Protein AF-A0A2S9XSP3-F1 (afdb_monomer_lite)

Secondary structure (DSSP, 8-state):
-----GGGS-HHHHHHHHHHH-TTGGGS--B-SEEESSSEEE-HHHHHHHHHT-EEEEEEE--GGGTT--GGG-S-EEEEEEEEEEGGGGTTTBSS-SSHHHHHHHHHHHTT-HHHHHHHHHHHHHHHHHHTTS-TTTEEEEE--EEEEETTEEEEEEEEEEEE-HHHHHHHHHHHHHHHHHHHTT--

Structure (mmCIF, N/CA/C/O backbone):
data_AF-A0A2S9XSP3-F1
#
_entry.id   AF-A0A2S9XSP3-F1
#
loop_
_atom_site.group_PDB
_atom_site.id
_atom_site.type_symbol
_atom_site.label_atom_id
_atom_site.label_alt_id
_atom_site.label_comp_id
_atom_site.label_asym_id
_atom_site.label_entity_id
_atom_site.label_seq_id
_atom_site.pdbx_PDB_ins_code
_atom_site.Cartn_x
_atom_site.Cartn_y
_atom_site.Cartn_z
_atom_site.occupancy
_atom_site.B_iso_or_equiv
_atom_site.auth_seq_id
_atom_site.auth_comp_id
_atom_site.auth_asym_id
_atom_site.auth_atom_id
_atom_site.pdbx_PDB_model_num
ATOM 1 N N . MET A 1 1 ? -26.038 -1.238 15.964 1.00 36.12 1 MET A N 1
ATOM 2 C CA . MET A 1 1 ? -24.986 -2.254 15.747 1.00 36.12 1 MET A CA 1
ATOM 3 C C . MET A 1 1 ? -25.298 -2.941 14.433 1.00 36.12 1 MET A C 1
ATOM 5 O O . MET A 1 1 ? -26.100 -3.861 14.410 1.00 36.12 1 MET A O 1
ATOM 9 N N . THR A 1 2 ? -24.776 -2.415 13.331 1.00 35.75 2 THR A N 1
ATOM 10 C CA . THR A 1 2 ? -24.916 -3.017 12.004 1.00 35.75 2 THR A CA 1
ATOM 11 C C . THR A 1 2 ? -23.887 -4.134 11.901 1.00 35.75 2 THR A C 1
ATOM 13 O O . THR A 1 2 ? -22.685 -3.885 11.872 1.00 35.75 2 THR A O 1
ATOM 16 N N . THR A 1 3 ? -24.351 -5.376 11.958 1.00 40.41 3 THR A N 1
ATOM 17 C CA . THR A 1 3 ? -23.549 -6.537 11.583 1.00 40.41 3 THR A CA 1
ATOM 18 C C . THR A 1 3 ? -23.333 -6.447 10.081 1.00 40.41 3 THR A C 1
ATOM 20 O O . THR A 1 3 ? -24.287 -6.628 9.330 1.00 40.41 3 THR A O 1
ATOM 23 N N . SER A 1 4 ? -22.124 -6.084 9.658 1.00 42.16 4 SER A N 1
ATOM 24 C CA . SER A 1 4 ? -21.725 -6.123 8.252 1.00 42.16 4 SER A CA 1
ATOM 25 C C . SER A 1 4 ? -22.038 -7.508 7.689 1.00 42.16 4 SER A C 1
ATOM 27 O O . SER A 1 4 ? -21.687 -8.518 8.311 1.00 42.16 4 SER A O 1
ATOM 29 N N . ASP A 1 5 ? -22.744 -7.540 6.563 1.00 43.16 5 ASP A N 1
ATOM 30 C CA . ASP A 1 5 ? -23.123 -8.768 5.878 1.00 43.16 5 ASP A CA 1
ATOM 31 C C . ASP A 1 5 ? -21.839 -9.519 5.465 1.00 43.16 5 ASP A C 1
ATOM 33 O O . ASP A 1 5 ? -20.886 -8.902 4.979 1.00 43.16 5 ASP A O 1
ATOM 37 N N . PRO A 1 6 ? -21.750 -10.849 5.641 1.00 49.16 6 PRO A N 1
ATOM 38 C CA . PRO A 1 6 ? -20.562 -11.624 5.272 1.00 49.16 6 PRO A CA 1
ATOM 39 C C . PRO A 1 6 ? -20.264 -11.627 3.759 1.00 49.16 6 PRO A C 1
ATOM 41 O O . PRO A 1 6 ? -19.258 -12.206 3.348 1.00 49.16 6 PRO A O 1
ATOM 44 N N . SER A 1 7 ? -21.104 -10.992 2.933 1.00 48.84 7 SER A N 1
ATOM 45 C CA . SER A 1 7 ? -20.899 -10.792 1.494 1.00 48.84 7 SER A CA 1
ATOM 46 C C . SER A 1 7 ? -19.974 -9.624 1.136 1.00 48.84 7 SER A C 1
ATOM 48 O O . SER A 1 7 ? -19.505 -9.584 0.004 1.00 48.84 7 SER A O 1
ATOM 50 N N . ASP A 1 8 ? -19.659 -8.723 2.073 1.00 54.69 8 ASP A N 1
ATOM 51 C CA . ASP A 1 8 ? -18.788 -7.556 1.816 1.00 54.69 8 ASP A CA 1
ATOM 52 C C . ASP A 1 8 ? -17.288 -7.872 1.971 1.00 54.69 8 ASP A C 1
ATOM 54 O O . ASP A 1 8 ? -16.429 -6.989 1.968 1.00 54.69 8 ASP A O 1
ATOM 58 N N . ILE A 1 9 ? -16.949 -9.152 2.138 1.00 62.69 9 ILE A N 1
ATOM 59 C CA . ILE A 1 9 ? -15.577 -9.584 2.383 1.00 62.69 9 ILE A CA 1
ATOM 60 C C . ILE A 1 9 ? -14.844 -9.717 1.051 1.00 62.69 9 ILE A C 1
ATOM 62 O O . ILE A 1 9 ? -15.210 -10.526 0.195 1.00 62.69 9 ILE A O 1
ATOM 66 N N . ASN A 1 10 ? -13.745 -8.978 0.907 1.00 75.12 10 ASN A N 1
ATOM 67 C CA . ASN A 1 10 ? -12.894 -9.084 -0.269 1.00 75.12 10 ASN A CA 1
ATOM 68 C C . ASN A 1 10 ? -12.314 -10.522 -0.375 1.00 75.12 10 ASN A C 1
ATOM 70 O O . ASN A 1 10 ? -11.654 -11.002 0.563 1.00 75.12 10 ASN A O 1
ATOM 74 N N . PRO A 1 11 ? -12.529 -11.241 -1.497 1.00 78.00 11 PRO A N 1
ATOM 75 C CA . PRO A 1 11 ? -12.050 -12.614 -1.660 1.00 78.00 11 PRO A CA 1
ATOM 76 C C . PRO A 1 11 ? -10.517 -12.709 -1.608 1.00 78.00 11 PRO A C 1
ATOM 78 O O . PRO A 1 11 ? -9.988 -13.730 -1.161 1.00 78.00 11 PRO A O 1
ATOM 81 N N . GLY A 1 12 ? -9.806 -11.641 -1.989 1.00 80.44 12 GLY A N 1
ATOM 82 C CA . GLY A 1 12 ? -8.350 -11.542 -1.896 1.00 80.44 12 GLY A CA 1
ATOM 83 C C . GLY A 1 12 ? -7.855 -11.575 -0.450 1.00 80.44 12 GLY A C 1
ATOM 84 O O . GLY A 1 12 ? -7.004 -12.398 -0.112 1.00 80.44 12 GLY A O 1
ATOM 85 N N . ALA A 1 13 ? -8.449 -10.767 0.434 1.00 80.31 13 ALA A N 1
ATOM 86 C CA . ALA A 1 13 ? -8.132 -10.777 1.865 1.00 80.31 13 ALA A CA 1
ATOM 87 C C . ALA A 1 13 ? -8.406 -12.144 2.509 1.00 80.31 13 ALA A C 1
ATOM 89 O O . ALA A 1 13 ? -7.591 -12.643 3.285 1.00 80.31 13 ALA A O 1
ATOM 90 N N . THR A 1 14 ? -9.513 -12.795 2.142 1.00 80.75 14 THR A N 1
ATOM 91 C CA . THR A 1 14 ? -9.851 -14.130 2.662 1.00 80.75 14 THR A CA 1
ATOM 92 C C . THR A 1 14 ? -8.865 -15.204 2.199 1.00 80.75 14 THR A C 1
ATOM 94 O O . THR A 1 14 ? -8.422 -16.026 3.004 1.00 80.75 14 THR A O 1
ATOM 97 N N . ALA A 1 15 ? -8.497 -15.209 0.914 1.00 83.19 15 ALA A N 1
ATOM 98 C CA . ALA A 1 15 ? -7.520 -16.152 0.377 1.00 83.19 15 ALA A CA 1
ATOM 99 C C . ALA A 1 15 ? -6.146 -15.973 1.041 1.00 83.19 15 ALA A C 1
ATOM 101 O O . ALA A 1 15 ? -5.554 -16.954 1.494 1.00 83.19 15 ALA A O 1
ATOM 102 N N . CYS A 1 16 ? -5.712 -14.720 1.175 1.00 82.38 16 CYS A N 1
ATOM 103 C CA . CYS A 1 16 ? -4.469 -14.314 1.822 1.00 82.38 16 CYS A CA 1
ATOM 104 C C . CYS A 1 16 ? -4.443 -14.730 3.305 1.00 82.38 16 CYS A C 1
ATOM 106 O O . CYS A 1 16 ? -3.496 -15.370 3.758 1.00 82.38 16 CYS A O 1
ATOM 108 N N . ALA A 1 17 ? -5.527 -14.499 4.055 1.00 80.50 17 ALA A N 1
ATOM 109 C CA . ALA A 1 17 ? -5.647 -14.960 5.439 1.00 80.50 17 ALA A CA 1
ATOM 110 C C . ALA A 1 17 ? -5.558 -16.493 5.560 1.00 80.50 17 ALA A C 1
ATOM 112 O O . ALA A 1 17 ? -4.878 -17.004 6.449 1.00 80.50 17 ALA A O 1
ATOM 113 N N . ARG A 1 18 ? -6.206 -17.242 4.656 1.00 81.94 18 ARG A N 1
ATOM 114 C CA . ARG A 1 18 ? -6.159 -18.714 4.649 1.00 81.94 18 ARG A CA 1
ATOM 115 C C . ARG A 1 18 ? -4.753 -19.246 4.370 1.00 81.94 18 ARG A C 1
ATOM 117 O O . ARG A 1 18 ? -4.354 -20.233 4.983 1.00 81.94 18 ARG A O 1
ATOM 124 N N . GLU A 1 19 ? -4.023 -18.612 3.459 1.00 85.12 19 GLU A N 1
ATOM 125 C CA . GLU A 1 19 ? -2.634 -18.962 3.155 1.00 85.12 19 GLU A CA 1
ATOM 126 C C . GLU A 1 19 ? -1.710 -18.676 4.345 1.00 85.12 19 GLU A C 1
ATOM 128 O O . GLU A 1 19 ? -0.943 -19.545 4.753 1.00 85.12 19 GLU A O 1
ATOM 133 N N . LEU A 1 20 ? -1.841 -17.495 4.956 1.00 80.38 20 LEU A N 1
ATOM 134 C CA . LEU A 1 20 ? -0.996 -17.061 6.071 1.00 80.38 20 LEU A CA 1
ATOM 135 C C . LEU A 1 20 ? -1.232 -17.854 7.364 1.00 80.38 20 LEU A C 1
ATOM 137 O O . LEU A 1 20 ? -0.305 -18.043 8.150 1.00 80.38 20 LEU A O 1
ATOM 141 N N . LEU A 1 21 ? -2.474 -18.268 7.624 1.00 77.88 21 LEU A N 1
ATOM 142 C CA . LEU A 1 21 ? -2.907 -18.761 8.941 1.00 77.88 21 LEU A CA 1
ATOM 143 C C . LEU A 1 21 ? -3.263 -20.253 8.928 1.00 77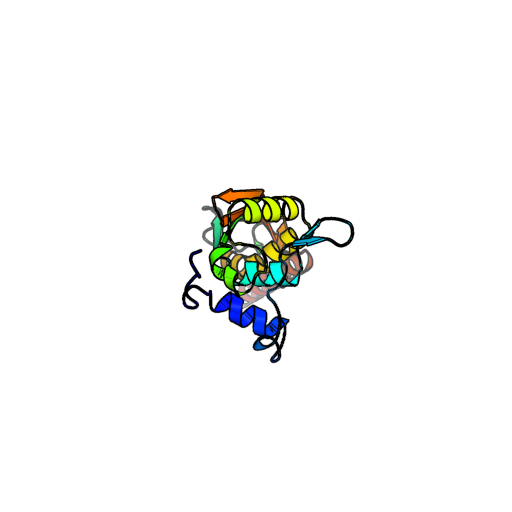.88 21 LEU A C 1
ATOM 145 O O . LEU A 1 21 ? -3.416 -20.864 9.987 1.00 77.88 21 LEU A O 1
ATOM 149 N N . GLY A 1 22 ? -3.345 -20.855 7.740 1.00 75.81 22 GLY A N 1
ATOM 150 C CA . GLY A 1 22 ? -3.542 -22.285 7.551 1.00 75.81 22 GLY A CA 1
ATOM 151 C C . GLY A 1 22 ? -4.992 -22.772 7.722 1.00 75.81 22 GLY A C 1
ATOM 152 O O . GLY A 1 22 ? -5.918 -22.001 7.990 1.00 75.81 22 GLY A O 1
ATOM 153 N N . PRO A 1 23 ? -5.223 -24.091 7.569 1.00 66.94 23 PRO A N 1
ATOM 154 C CA . PRO A 1 23 ? -6.561 -24.693 7.485 1.00 66.94 23 PRO A CA 1
ATOM 155 C C . PRO A 1 23 ? -7.364 -24.655 8.798 1.00 66.94 23 PRO A C 1
ATOM 157 O O . PRO A 1 23 ? -8.565 -24.920 8.797 1.00 66.94 23 PRO A O 1
ATOM 160 N N . THR A 1 24 ? -6.732 -24.324 9.924 1.00 60.72 24 THR A N 1
ATOM 161 C CA . THR A 1 24 ? -7.367 -24.204 11.247 1.00 60.72 24 THR A CA 1
ATOM 162 C C . THR A 1 24 ? -7.942 -22.812 11.530 1.00 60.72 24 THR A C 1
ATOM 164 O O . THR A 1 24 ? -8.636 -22.644 12.535 1.00 60.72 24 THR A O 1
ATOM 167 N N . TRP A 1 25 ? -7.739 -21.847 10.625 1.00 58.62 25 TRP A N 1
ATOM 168 C CA . TRP A 1 25 ? -8.250 -20.472 10.690 1.00 58.62 25 TRP A CA 1
ATOM 169 C C . TRP A 1 25 ? -9.750 -20.321 11.026 1.00 58.62 25 TRP A C 1
ATOM 171 O O . TRP A 1 25 ? -10.068 -19.456 11.842 1.00 58.62 25 TRP A O 1
ATOM 181 N N . PRO A 1 26 ? -10.688 -21.171 10.545 1.00 55.62 26 PRO A N 1
ATOM 182 C CA . PRO A 1 26 ? -12.108 -21.002 10.872 1.00 55.62 26 PRO A CA 1
ATOM 183 C C . PRO A 1 26 ? -12.426 -21.154 12.368 1.00 55.62 26 PRO A C 1
ATOM 185 O O . PRO A 1 26 ? -13.537 -20.850 12.793 1.00 55.62 26 PRO A O 1
ATOM 188 N N . ARG A 1 27 ? -11.482 -21.667 13.172 1.00 52.16 27 ARG A N 1
ATOM 189 C CA . ARG A 1 27 ? -11.695 -21.993 14.587 1.00 52.16 27 ARG A CA 1
ATOM 190 C C . ARG A 1 27 ? -11.203 -20.922 15.572 1.00 52.16 27 ARG A C 1
ATOM 192 O O . ARG A 1 27 ? -11.432 -21.108 16.766 1.00 52.16 27 ARG A O 1
ATOM 199 N N . VAL A 1 28 ? -10.557 -19.820 15.149 1.00 52.88 28 VAL A N 1
ATOM 200 C CA . VAL A 1 28 ? -9.938 -18.856 16.092 1.00 52.88 28 VAL A CA 1
ATOM 201 C C . VAL A 1 28 ? -10.106 -17.371 15.706 1.00 52.88 28 VAL A C 1
ATOM 203 O O . VAL A 1 28 ? -9.947 -16.976 14.563 1.00 52.88 28 VAL A O 1
ATOM 206 N N . ARG A 1 29 ? -10.416 -16.583 16.750 1.00 66.69 29 ARG A N 1
ATOM 207 C CA . ARG A 1 29 ? -10.411 -15.117 16.974 1.00 66.69 29 ARG A CA 1
ATOM 208 C C . ARG A 1 29 ? -9.799 -14.220 15.874 1.00 66.69 29 ARG A C 1
ATOM 210 O O . ARG A 1 29 ? -8.645 -14.390 15.500 1.00 66.69 29 ARG A O 1
ATOM 217 N N . ARG A 1 30 ? -10.555 -13.173 15.502 1.00 75.94 30 ARG A N 1
ATOM 218 C CA . ARG A 1 30 ? -10.155 -12.019 14.664 1.00 75.94 30 ARG A CA 1
ATOM 219 C C . ARG A 1 30 ? -8.731 -11.511 14.964 1.00 75.94 30 ARG A C 1
ATOM 221 O O . ARG A 1 30 ? -8.328 -11.456 16.129 1.00 75.94 30 ARG A O 1
ATOM 228 N N . ILE A 1 31 ? -8.000 -11.094 13.928 1.00 80.19 31 ILE A N 1
ATOM 229 C CA . ILE A 1 31 ? -6.603 -10.633 14.011 1.00 80.19 31 ILE A CA 1
ATOM 230 C C . ILE A 1 31 ? -6.541 -9.232 14.617 1.00 80.19 31 ILE A C 1
ATOM 232 O O . ILE A 1 31 ? -7.218 -8.336 14.116 1.00 80.19 31 ILE A O 1
ATOM 236 N N . PRO A 1 32 ? -5.706 -8.998 15.646 1.00 81.00 32 PRO A N 1
ATOM 237 C CA . PRO A 1 32 ? -5.432 -7.645 16.103 1.00 81.00 32 PRO A CA 1
ATOM 238 C C . PRO A 1 32 ? -4.640 -6.895 15.032 1.00 81.00 32 PRO A C 1
ATOM 240 O O . PRO A 1 32 ? -3.533 -7.303 14.662 1.00 81.00 32 PRO A O 1
ATOM 243 N N . LEU A 1 33 ? -5.207 -5.797 14.551 1.00 81.06 33 LEU A N 1
ATOM 244 C CA . LEU A 1 33 ? -4.544 -4.843 13.677 1.00 81.06 33 LEU A CA 1
ATOM 245 C C . LEU A 1 33 ? -3.457 -4.086 14.446 1.00 81.06 33 LEU A C 1
ATOM 247 O O . LEU A 1 33 ? -2.342 -3.926 13.943 1.00 81.06 33 LEU A O 1
ATOM 251 N N . ILE A 1 34 ? -3.756 -3.705 15.693 1.00 82.19 34 ILE A N 1
ATOM 252 C CA . ILE A 1 34 ? -2.859 -2.948 16.565 1.00 82.19 34 ILE A CA 1
ATOM 253 C C . ILE A 1 34 ? -2.449 -3.825 17.749 1.00 82.19 34 ILE A C 1
ATOM 255 O O . ILE A 1 34 ? -3.277 -4.289 18.537 1.00 82.19 34 ILE A O 1
ATOM 259 N N . ARG A 1 35 ? -1.143 -4.045 17.905 1.00 80.44 35 ARG A N 1
ATOM 260 C CA . ARG A 1 35 ? -0.577 -4.776 19.046 1.00 80.44 35 ARG A CA 1
ATOM 261 C C . ARG A 1 35 ? -0.095 -3.805 20.115 1.00 80.44 35 ARG A C 1
ATOM 263 O O . ARG A 1 35 ? 0.390 -2.722 19.804 1.00 80.44 35 ARG A O 1
ATOM 270 N N . ARG A 1 36 ? -0.225 -4.204 21.382 1.00 74.88 36 ARG A N 1
ATOM 271 C CA . ARG A 1 36 ? 0.215 -3.440 22.560 1.00 74.88 36 ARG A CA 1
ATOM 272 C C . ARG A 1 36 ? 1.031 -4.350 23.474 1.00 74.88 36 ARG A C 1
ATOM 274 O O . ARG A 1 36 ? 0.479 -4.950 24.388 1.00 74.88 36 ARG A O 1
ATOM 281 N N . GLU A 1 37 ? 2.321 -4.488 23.185 1.00 57.47 37 GLU A N 1
ATOM 282 C CA . GLU A 1 37 ? 3.249 -5.286 24.009 1.00 57.47 37 GLU A CA 1
ATOM 283 C C . GLU A 1 37 ? 4.083 -4.382 24.931 1.00 57.47 37 GLU A C 1
ATOM 285 O O . GLU A 1 37 ? 4.141 -4.611 26.134 1.00 57.47 37 GLU A O 1
ATOM 290 N N . ILE A 1 38 ? 4.663 -3.309 24.379 1.00 58.09 38 ILE A N 1
ATOM 291 C CA . ILE A 1 38 ? 5.386 -2.247 25.117 1.00 58.09 38 ILE A CA 1
ATOM 292 C C . ILE A 1 38 ? 5.129 -0.877 24.462 1.00 58.09 38 ILE A C 1
ATOM 294 O O . ILE A 1 38 ? 4.971 0.137 25.137 1.00 58.09 38 ILE A O 1
ATOM 298 N N . ARG A 1 39 ? 5.042 -0.854 23.127 1.00 63.94 39 ARG A N 1
ATOM 299 C CA . ARG A 1 39 ? 4.569 0.261 22.297 1.00 63.94 39 ARG A CA 1
ATOM 300 C C . ARG A 1 39 ? 3.507 -0.261 21.335 1.00 63.94 39 ARG A C 1
ATOM 302 O O . ARG A 1 39 ? 3.373 -1.474 21.167 1.00 63.94 39 ARG A O 1
ATOM 309 N N . GLU A 1 40 ? 2.764 0.650 20.723 1.00 79.31 40 GLU A N 1
ATOM 310 C CA . GLU A 1 40 ? 1.839 0.289 19.654 1.00 79.31 40 GLU A CA 1
ATOM 311 C C . GLU A 1 40 ? 2.599 -0.028 18.371 1.00 79.31 40 GLU A C 1
ATOM 313 O O . GLU A 1 40 ? 3.505 0.704 17.976 1.00 79.31 40 GLU A O 1
ATOM 318 N N . SER A 1 41 ? 2.246 -1.148 17.746 1.00 82.12 41 SER A N 1
ATOM 319 C CA . SER A 1 41 ? 2.798 -1.579 16.465 1.00 82.12 41 SER A CA 1
ATOM 320 C C . SER A 1 41 ? 1.719 -2.228 15.605 1.00 82.12 41 SER A C 1
ATOM 322 O O . SER A 1 41 ? 0.718 -2.748 16.110 1.00 82.12 41 SER A O 1
ATOM 324 N N . LEU A 1 42 ? 1.925 -2.192 14.289 1.00 84.31 42 LEU A N 1
ATOM 325 C CA . LEU A 1 42 ? 1.067 -2.903 13.349 1.00 84.31 42 LEU A CA 1
ATOM 326 C C . LEU A 1 42 ? 1.451 -4.377 13.321 1.00 84.31 42 LEU A C 1
ATOM 328 O O . LEU A 1 42 ? 2.625 -4.731 13.219 1.00 84.31 42 LEU A O 1
ATOM 332 N N . SER A 1 43 ? 0.443 -5.239 13.392 1.00 84.06 43 SER A N 1
ATOM 333 C CA . SER A 1 43 ? 0.624 -6.671 13.180 1.00 84.06 43 SER A CA 1
ATOM 334 C C . SER A 1 43 ? 1.031 -6.931 11.729 1.00 84.06 43 SER A C 1
ATOM 336 O O . SER A 1 43 ? 0.307 -6.544 10.814 1.00 84.06 43 SER A O 1
ATOM 338 N N . ASP A 1 44 ? 2.144 -7.636 11.508 1.00 84.00 44 ASP A N 1
ATOM 339 C CA . ASP A 1 44 ? 2.600 -7.989 10.156 1.00 84.00 44 ASP A CA 1
ATOM 340 C C . ASP A 1 44 ? 1.529 -8.752 9.368 1.00 84.00 44 ASP A C 1
ATOM 342 O O . ASP A 1 44 ? 1.233 -8.387 8.237 1.00 84.00 44 ASP A O 1
ATOM 346 N N . ASN A 1 45 ? 0.859 -9.725 9.993 1.00 84.19 45 ASN A N 1
ATOM 347 C CA . ASN A 1 45 ? -0.233 -10.467 9.354 1.00 84.19 45 ASN A CA 1
ATOM 348 C C . ASN A 1 45 ? -1.423 -9.569 8.996 1.00 84.19 45 ASN A C 1
ATOM 350 O O . ASN A 1 45 ? -2.094 -9.806 7.997 1.00 84.19 45 ASN A O 1
ATOM 354 N N . ALA A 1 46 ? -1.704 -8.551 9.815 1.00 84.69 46 ALA A N 1
ATOM 355 C CA . ALA A 1 46 ? -2.792 -7.624 9.527 1.00 84.69 46 ALA A CA 1
ATOM 356 C C . ALA A 1 46 ? -2.429 -6.709 8.353 1.00 84.69 46 ALA A C 1
ATOM 358 O O . ALA A 1 46 ? -3.268 -6.461 7.496 1.00 84.69 46 ALA A O 1
ATOM 359 N N . LEU A 1 47 ? -1.169 -6.266 8.278 1.00 87.19 47 LEU A N 1
ATOM 360 C CA . LEU A 1 47 ? -0.660 -5.525 7.128 1.00 87.19 47 LEU A CA 1
ATOM 361 C C . LEU A 1 47 ? -0.748 -6.346 5.841 1.00 87.19 47 LEU A C 1
ATOM 363 O O . LEU A 1 47 ? -1.225 -5.816 4.847 1.00 87.19 47 LEU A O 1
ATOM 367 N N . GLU A 1 48 ? -0.356 -7.622 5.851 1.00 86.69 48 GLU A N 1
ATOM 368 C CA . GLU A 1 48 ? -0.495 -8.470 4.656 1.00 86.69 48 GLU A CA 1
ATOM 369 C C . GLU A 1 48 ? -1.955 -8.559 4.193 1.00 86.69 48 GLU A C 1
ATOM 371 O O . GLU A 1 48 ? -2.249 -8.329 3.024 1.00 86.69 48 GLU A O 1
ATOM 376 N N . ILE A 1 49 ? -2.890 -8.805 5.117 1.00 86.31 49 ILE A N 1
ATOM 377 C CA . ILE A 1 49 ? -4.321 -8.893 4.791 1.00 86.31 49 ILE A CA 1
ATOM 378 C C . ILE A 1 49 ? -4.841 -7.582 4.201 1.00 86.31 49 ILE A C 1
ATOM 380 O O . ILE A 1 49 ? -5.520 -7.609 3.176 1.00 86.31 49 ILE A O 1
ATOM 384 N N . LEU A 1 50 ? -4.485 -6.444 4.803 1.00 89.06 50 LEU A N 1
ATOM 385 C CA . LEU A 1 50 ? -4.881 -5.130 4.297 1.00 89.06 50 LEU A CA 1
ATOM 386 C C . LEU A 1 50 ? -4.347 -4.884 2.882 1.00 89.06 50 LEU A C 1
ATOM 388 O O . LEU A 1 50 ? -5.104 -4.451 2.015 1.00 89.06 50 LEU A O 1
ATOM 392 N N . PHE A 1 51 ? -3.072 -5.197 2.634 1.00 89.38 51 PHE A N 1
ATOM 393 C CA . PHE A 1 51 ? -2.444 -5.037 1.321 1.00 89.38 51 PHE A CA 1
ATOM 394 C C . PHE A 1 51 ? -3.037 -5.997 0.275 1.00 89.38 51 PHE A C 1
ATOM 396 O O . PHE A 1 51 ? -3.142 -5.629 -0.890 1.00 89.38 51 PHE A O 1
ATOM 403 N N . CYS A 1 52 ? -3.479 -7.190 0.682 1.00 87.19 52 CYS A N 1
ATOM 404 C CA . CYS A 1 52 ? -4.168 -8.154 -0.178 1.00 87.19 52 CYS A CA 1
ATOM 405 C C . CYS A 1 52 ? -5.559 -7.670 -0.642 1.00 87.19 52 CYS A C 1
ATOM 407 O O . CYS A 1 52 ? -5.982 -8.017 -1.743 1.00 87.19 52 CYS A O 1
ATOM 409 N N . SER A 1 53 ? -6.273 -6.879 0.168 1.00 85.12 53 SER A N 1
ATOM 410 C CA . SER A 1 53 ? -7.536 -6.223 -0.231 1.00 85.12 53 SER A CA 1
ATOM 411 C C . SER A 1 53 ? -7.355 -4.861 -0.901 1.00 85.12 53 SER A C 1
ATOM 413 O O . SER A 1 53 ? -8.338 -4.241 -1.292 1.00 85.12 53 SER A O 1
ATOM 415 N N . ALA A 1 54 ? -6.125 -4.366 -0.994 1.00 91.25 54 ALA A N 1
ATOM 416 C CA . ALA A 1 54 ? -5.870 -3.000 -1.408 1.00 91.25 54 ALA A CA 1
ATOM 417 C C . ALA A 1 54 ? -6.125 -2.772 -2.899 1.00 91.25 54 ALA A C 1
ATOM 419 O O . ALA A 1 54 ? -5.780 -3.599 -3.747 1.00 91.25 54 ALA A O 1
ATOM 420 N N . GLU A 1 55 ? -6.622 -1.585 -3.228 1.00 93.44 55 GLU A N 1
ATOM 421 C CA . GLU A 1 55 ? -6.643 -1.109 -4.604 1.00 93.44 55 GLU A CA 1
ATOM 422 C C . GLU A 1 55 ? -5.332 -0.376 -4.900 1.00 93.44 55 GLU A C 1
ATOM 424 O O . GLU A 1 55 ? -5.036 0.653 -4.294 1.00 93.44 55 GLU A O 1
ATOM 429 N N . LEU A 1 56 ? -4.529 -0.923 -5.818 1.00 94.25 56 LEU A N 1
ATOM 430 C CA . LEU A 1 56 ? -3.265 -0.332 -6.262 1.00 94.25 56 LEU A CA 1
ATOM 431 C C . LEU A 1 56 ? -3.415 0.278 -7.656 1.00 94.25 56 LEU A C 1
ATOM 433 O O . LEU A 1 56 ? -3.551 -0.460 -8.644 1.00 94.25 56 LEU A O 1
ATOM 437 N N . LEU A 1 57 ? -3.239 1.593 -7.726 1.00 93.50 57 LEU A N 1
ATOM 438 C CA . LEU A 1 57 ? -3.149 2.381 -8.946 1.00 93.50 57 LEU A CA 1
ATOM 439 C C . LEU A 1 57 ? -1.712 2.883 -9.145 1.00 93.50 57 LEU A C 1
ATOM 441 O O . LEU A 1 57 ? -1.010 3.244 -8.200 1.00 93.50 57 LEU A O 1
ATOM 445 N N . LEU A 1 58 ? -1.253 2.834 -10.392 1.00 91.62 58 LEU A N 1
ATOM 446 C CA . LEU A 1 58 ? 0.085 3.250 -10.791 1.00 91.62 58 LEU A CA 1
ATOM 447 C C . LEU A 1 58 ? -0.021 4.093 -12.045 1.00 91.62 58 LEU A C 1
ATOM 449 O O . LEU A 1 58 ? -0.565 3.639 -13.051 1.00 91.62 58 LEU A O 1
ATOM 453 N N . GLU A 1 59 ? 0.563 5.275 -11.986 1.00 88.00 59 GLU A N 1
ATOM 454 C CA . GLU A 1 59 ? 0.693 6.169 -13.125 1.00 88.00 59 GLU A CA 1
ATOM 455 C C . GLU A 1 59 ? 2.174 6.425 -13.325 1.00 88.00 59 GLU A C 1
ATOM 457 O O . GLU A 1 59 ? 2.870 6.770 -12.382 1.00 88.00 59 GLU A O 1
ATOM 462 N N . GLY A 1 60 ? 2.697 6.224 -14.525 1.00 81.88 60 GLY A N 1
ATOM 463 C CA . GLY A 1 60 ? 4.080 6.581 -14.805 1.00 81.88 60 GLY A CA 1
ATOM 464 C C . GLY A 1 60 ? 4.187 7.216 -16.163 1.00 81.88 60 GLY A C 1
ATOM 465 O O . GLY A 1 60 ? 3.529 6.785 -17.112 1.00 81.88 60 GLY A O 1
ATOM 466 N N . ASP A 1 61 ? 5.022 8.242 -16.228 1.00 67.25 61 ASP A N 1
ATOM 467 C CA . ASP A 1 61 ? 5.348 8.886 -17.480 1.00 67.25 61 ASP A CA 1
ATOM 468 C C . ASP A 1 61 ? 6.555 8.161 -18.075 1.00 67.25 61 ASP A C 1
ATOM 470 O O . ASP A 1 61 ? 7.643 8.105 -17.492 1.00 67.25 61 ASP A O 1
ATOM 474 N N . ARG A 1 62 ? 6.349 7.546 -19.238 1.00 59.84 62 ARG A N 1
ATOM 475 C CA . ARG A 1 62 ? 7.468 7.296 -20.139 1.00 59.84 62 ARG A CA 1
ATOM 476 C C . ARG A 1 62 ? 7.592 8.615 -20.873 1.00 59.84 62 ARG A C 1
ATOM 478 O O . ARG A 1 62 ? 6.739 8.834 -21.731 1.00 59.84 62 ARG A O 1
ATOM 485 N N . ASP A 1 63 ? 8.570 9.450 -20.499 1.00 49.78 63 ASP A N 1
ATOM 486 C CA . ASP A 1 63 ? 8.839 10.758 -21.119 1.00 49.78 63 ASP A CA 1
ATOM 487 C C . ASP A 1 63 ? 8.332 10.780 -22.564 1.00 49.78 63 ASP A C 1
ATOM 489 O O . ASP A 1 63 ? 8.642 9.880 -23.344 1.00 49.78 63 ASP A O 1
ATOM 493 N N . LEU A 1 64 ? 7.526 11.765 -22.952 1.00 43.50 64 LEU A N 1
ATOM 494 C CA . LEU A 1 64 ? 6.890 11.781 -24.276 1.00 43.50 64 LEU A CA 1
ATOM 495 C C . LEU A 1 64 ? 7.903 11.760 -25.448 1.00 43.50 64 LEU A C 1
ATOM 497 O O . LEU A 1 64 ? 7.540 11.347 -26.551 1.00 43.50 64 LEU A O 1
ATOM 501 N N . GLU A 1 65 ? 9.178 12.097 -25.210 1.00 45.72 65 GLU A N 1
ATOM 502 C CA . GLU A 1 65 ? 10.305 11.903 -26.149 1.00 45.72 65 GLU A CA 1
ATOM 503 C C . GLU A 1 65 ? 10.819 10.445 -26.229 1.00 45.72 65 GLU A C 1
ATOM 505 O O . GLU A 1 65 ? 11.476 10.041 -27.190 1.00 45.72 65 GLU A O 1
ATOM 510 N N . ALA A 1 66 ? 10.496 9.634 -25.226 1.00 50.09 66 ALA A N 1
ATOM 511 C CA . ALA A 1 66 ? 10.821 8.227 -25.027 1.00 50.09 66 ALA A CA 1
ATOM 512 C C . ALA A 1 66 ? 9.672 7.273 -25.407 1.00 50.09 66 ALA A C 1
ATOM 514 O O . ALA A 1 66 ? 9.704 6.097 -25.033 1.00 50.09 66 ALA A O 1
ATOM 515 N N . ARG A 1 67 ? 8.687 7.705 -26.213 1.00 42.53 67 ARG A N 1
ATOM 516 C CA . ARG A 1 67 ? 7.799 6.777 -26.946 1.00 42.53 67 ARG A CA 1
ATOM 517 C C . ARG A 1 67 ? 8.622 5.982 -27.974 1.00 42.53 67 ARG A C 1
ATOM 519 O O . ARG A 1 67 ? 8.619 6.272 -29.163 1.00 42.53 67 ARG A O 1
ATOM 526 N N . GLY A 1 68 ? 9.365 4.995 -27.476 1.00 49.72 68 GLY A N 1
ATOM 527 C CA . GLY A 1 68 ? 10.301 4.156 -28.227 1.00 49.72 68 GLY A CA 1
ATOM 528 C C . GLY A 1 68 ? 11.602 3.816 -27.489 1.00 49.72 68 GLY A C 1
ATOM 529 O O . GLY A 1 68 ? 12.297 2.905 -27.928 1.00 49.72 68 GLY A O 1
ATOM 530 N N . ARG A 1 69 ? 11.934 4.492 -26.378 1.00 53.25 69 ARG A N 1
ATOM 531 C CA . ARG A 1 69 ? 13.135 4.189 -25.581 1.00 53.25 69 ARG A CA 1
ATOM 532 C C . ARG A 1 69 ? 12.793 3.264 -24.420 1.00 53.25 69 ARG A C 1
ATOM 534 O O . ARG A 1 69 ? 11.800 3.468 -23.722 1.00 53.25 69 ARG A O 1
ATOM 541 N N . ARG A 1 70 ? 13.608 2.229 -24.230 1.00 60.56 70 ARG A N 1
ATOM 542 C CA . ARG A 1 70 ? 13.478 1.307 -23.093 1.00 60.56 70 ARG A CA 1
ATOM 543 C C . ARG A 1 70 ? 14.034 1.962 -21.833 1.00 60.56 70 ARG A C 1
ATOM 545 O O . ARG A 1 70 ? 14.832 2.889 -21.924 1.00 60.56 70 ARG A O 1
ATOM 552 N N . LEU A 1 71 ? 13.696 1.431 -20.655 1.00 63.66 71 LEU A N 1
ATOM 553 C CA . LEU A 1 71 ? 14.350 1.835 -19.398 1.00 63.66 71 LEU A CA 1
ATOM 554 C C . LEU A 1 71 ? 15.882 1.646 -19.452 1.00 63.66 71 LEU A C 1
ATOM 556 O O . LEU A 1 71 ? 16.616 2.260 -18.691 1.00 63.66 71 LEU A O 1
ATOM 560 N N . ASP A 1 72 ? 16.378 0.820 -20.374 1.00 61.19 72 ASP A N 1
ATOM 561 C CA . ASP A 1 72 ? 17.806 0.666 -20.665 1.00 61.19 72 ASP A CA 1
ATOM 562 C C . ASP A 1 72 ? 18.476 1.947 -21.200 1.00 61.19 72 ASP A C 1
ATOM 564 O O . ASP A 1 72 ? 19.688 2.115 -21.043 1.00 61.19 72 ASP A O 1
ATOM 568 N N . ASP A 1 73 ? 17.699 2.842 -21.816 1.00 59.28 73 ASP A N 1
ATOM 569 C CA . ASP A 1 73 ? 18.180 4.069 -22.458 1.00 59.28 73 ASP A CA 1
ATOM 570 C C . ASP A 1 73 ? 18.096 5.304 -21.544 1.00 59.28 73 ASP A C 1
ATOM 572 O O . ASP A 1 73 ? 18.636 6.354 -21.898 1.00 59.28 73 ASP A O 1
ATOM 576 N N . VAL A 1 74 ? 17.419 5.202 -20.393 1.00 66.12 74 VAL A N 1
ATOM 577 C CA . VAL A 1 74 ? 17.176 6.316 -19.463 1.00 66.12 74 VAL A CA 1
ATOM 578 C C . VAL A 1 74 ? 17.657 5.931 -18.064 1.00 66.12 74 VAL A C 1
ATOM 580 O O . VAL A 1 74 ? 17.305 4.880 -17.536 1.00 66.12 74 VAL A O 1
ATOM 583 N N . ASP A 1 75 ? 18.455 6.791 -17.429 1.00 70.88 75 ASP A N 1
ATOM 584 C CA . ASP A 1 75 ? 19.045 6.491 -16.115 1.00 70.88 75 ASP A CA 1
ATOM 585 C C . ASP A 1 75 ? 17.994 6.361 -14.994 1.00 70.88 75 ASP A C 1
ATOM 587 O O . ASP A 1 75 ? 18.226 5.661 -13.999 1.00 70.88 75 ASP A O 1
ATOM 591 N N . ARG A 1 76 ? 16.847 7.045 -15.129 1.00 82.44 76 ARG A N 1
ATOM 592 C CA . ARG A 1 76 ? 15.733 7.048 -14.169 1.00 82.44 76 ARG A CA 1
ATOM 593 C C . ARG A 1 76 ? 14.398 7.252 -14.881 1.00 82.44 76 ARG A C 1
ATOM 595 O O . ARG A 1 76 ? 14.323 8.034 -15.817 1.00 82.44 76 ARG A O 1
ATOM 602 N N . ALA A 1 77 ? 13.353 6.610 -14.379 1.00 85.31 77 ALA A N 1
ATOM 603 C CA . ALA A 1 77 ? 11.965 6.870 -14.736 1.00 85.31 77 ALA A CA 1
ATOM 604 C C . ALA A 1 77 ? 11.156 7.208 -13.480 1.00 85.31 77 ALA A C 1
ATOM 606 O O . ALA A 1 77 ? 11.541 6.833 -12.366 1.00 85.31 77 ALA A O 1
ATOM 607 N N . TYR A 1 78 ? 10.037 7.902 -13.664 1.00 89.12 78 TYR A N 1
ATOM 608 C CA . TYR A 1 78 ? 9.181 8.368 -12.579 1.00 89.12 78 TYR A CA 1
ATOM 609 C C . TYR A 1 78 ? 7.792 7.744 -12.689 1.00 89.12 78 TYR A C 1
ATOM 611 O O . TYR A 1 78 ? 7.247 7.588 -13.782 1.00 89.12 78 TYR A O 1
ATOM 619 N N . ALA A 1 79 ? 7.226 7.367 -11.548 1.00 91.94 79 ALA A N 1
ATOM 620 C CA . ALA A 1 79 ? 5.855 6.891 -11.455 1.00 91.94 79 ALA A CA 1
ATOM 621 C C . ALA A 1 79 ? 5.242 7.295 -10.120 1.00 91.94 79 ALA A C 1
ATOM 623 O O . ALA A 1 79 ? 5.912 7.234 -9.101 1.00 91.94 79 ALA A O 1
ATOM 624 N N . THR A 1 80 ? 3.966 7.633 -10.096 1.00 93.06 80 THR A N 1
ATOM 625 C CA . THR A 1 80 ? 3.190 7.817 -8.878 1.00 93.06 80 THR A CA 1
ATOM 626 C C . THR A 1 80 ? 2.536 6.489 -8.496 1.00 93.06 80 THR A C 1
ATOM 628 O O . THR A 1 80 ? 1.903 5.811 -9.309 1.00 93.06 80 THR A O 1
ATOM 631 N N . VAL A 1 81 ? 2.727 6.091 -7.239 1.00 95.62 81 VAL A N 1
ATOM 632 C CA . VAL A 1 81 ? 2.147 4.890 -6.631 1.00 95.62 81 VAL A CA 1
ATOM 633 C C . VAL A 1 81 ? 1.026 5.321 -5.707 1.00 95.62 81 VAL A C 1
ATOM 635 O O . VAL A 1 81 ? 1.277 6.087 -4.783 1.00 95.62 81 VAL A O 1
ATOM 638 N N . MET A 1 82 ? -0.183 4.807 -5.920 1.00 96.31 82 MET A N 1
ATOM 639 C CA . MET A 1 82 ? -1.354 5.095 -5.094 1.00 96.31 82 MET A CA 1
ATOM 640 C C . MET A 1 82 ? -1.987 3.794 -4.609 1.00 96.31 82 MET A C 1
ATOM 642 O O . MET A 1 82 ? -2.272 2.896 -5.397 1.00 96.31 82 MET A O 1
ATOM 646 N N . LEU A 1 83 ? -2.210 3.690 -3.306 1.00 96.38 83 LEU A N 1
ATOM 647 C CA . LEU A 1 83 ? -2.812 2.542 -2.651 1.00 96.38 83 LEU A CA 1
ATOM 648 C C . LEU A 1 83 ? -3.982 3.002 -1.782 1.00 96.38 83 LEU A C 1
ATOM 650 O O . LEU A 1 83 ? -3.810 3.829 -0.886 1.00 96.38 83 LEU A O 1
ATOM 654 N N . THR A 1 84 ? -5.148 2.413 -2.009 1.00 96.75 84 THR A N 1
ATOM 655 C CA . THR A 1 84 ? -6.341 2.619 -1.187 1.00 96.75 84 THR A CA 1
ATOM 656 C C . THR A 1 84 ? -6.581 1.380 -0.335 1.00 96.75 84 THR A C 1
ATOM 658 O O . THR A 1 84 ? -6.702 0.267 -0.850 1.00 96.75 84 THR A O 1
ATOM 661 N N . LEU A 1 85 ? -6.646 1.574 0.981 1.00 95.00 85 LEU A N 1
ATOM 662 C CA . LEU A 1 85 ? -6.933 0.542 1.971 1.00 95.00 85 LEU A CA 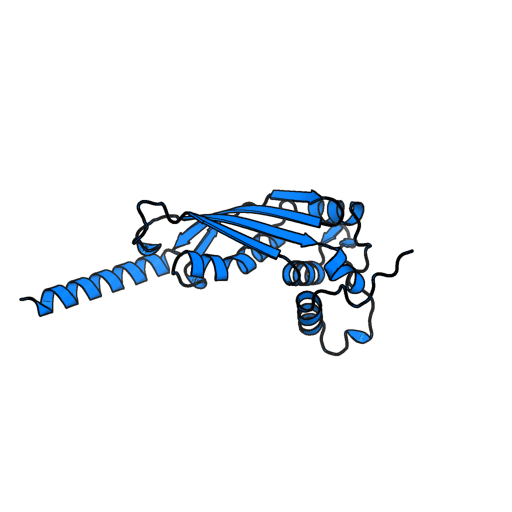1
ATOM 663 C C . LEU A 1 85 ? -8.253 0.869 2.660 1.00 95.00 85 LEU A C 1
ATOM 665 O O . LEU A 1 85 ? -8.311 1.781 3.480 1.00 95.00 85 LEU A O 1
ATOM 669 N N . ASP A 1 86 ? -9.300 0.114 2.365 1.00 93.75 86 ASP A N 1
ATOM 670 C CA . ASP A 1 86 ? -10.583 0.246 3.048 1.00 93.75 86 ASP A CA 1
ATOM 671 C C . ASP A 1 86 ? -10.693 -0.817 4.149 1.00 93.75 86 ASP A C 1
ATOM 673 O O . ASP A 1 86 ? -10.739 -2.020 3.873 1.00 93.75 86 ASP A O 1
ATOM 677 N N . LEU A 1 87 ? -10.719 -0.382 5.415 1.00 92.31 87 LEU A N 1
ATOM 678 C CA . LEU A 1 87 ? -10.806 -1.299 6.555 1.00 92.31 87 LEU A CA 1
ATOM 679 C C . LEU A 1 87 ? -12.111 -2.105 6.555 1.00 92.31 87 LEU A C 1
ATOM 681 O O . LEU A 1 87 ? -12.140 -3.209 7.107 1.00 92.31 87 LEU A O 1
ATOM 685 N N . SER A 1 88 ? -13.177 -1.587 5.937 1.00 90.75 88 SER A N 1
ATOM 686 C CA . SER A 1 88 ? -14.476 -2.260 5.892 1.00 90.75 88 SER A CA 1
ATOM 687 C C . SER A 1 88 ? -14.405 -3.582 5.121 1.00 90.75 88 SER A C 1
ATOM 689 O O . SER A 1 88 ? -14.975 -4.578 5.568 1.00 90.75 88 SER A O 1
ATOM 691 N N . GLN A 1 89 ? -13.578 -3.645 4.072 1.00 87.69 89 GLN A N 1
ATOM 692 C CA . GLN A 1 89 ? -13.370 -4.842 3.247 1.00 87.69 89 GLN A CA 1
ATOM 693 C C . GLN A 1 89 ? -12.722 -6.011 4.003 1.00 87.69 89 GLN A C 1
ATOM 695 O O . GLN A 1 89 ? -12.801 -7.163 3.570 1.00 87.69 89 GLN A O 1
ATOM 700 N N . SER A 1 90 ? -12.067 -5.716 5.131 1.00 85.38 90 SER A N 1
ATOM 701 C CA . SER A 1 90 ? -11.390 -6.689 5.994 1.00 85.38 90 SER A CA 1
ATOM 702 C C . SER A 1 90 ? -11.990 -6.758 7.407 1.00 85.38 90 SER A C 1
ATOM 704 O O . SER A 1 90 ? -11.464 -7.468 8.264 1.00 85.38 90 SER A O 1
ATOM 706 N N . ALA A 1 91 ? -13.104 -6.070 7.681 1.00 86.00 91 ALA A N 1
ATOM 707 C CA . ALA A 1 91 ? -13.654 -5.904 9.032 1.00 86.00 91 ALA A CA 1
ATOM 708 C C . ALA A 1 91 ? -14.018 -7.225 9.734 1.00 86.00 91 ALA A C 1
ATOM 710 O O . ALA A 1 91 ? -13.950 -7.335 10.958 1.00 86.00 91 ALA A O 1
ATOM 711 N N . SER A 1 92 ? -14.397 -8.251 8.971 1.00 83.50 92 SER A N 1
ATOM 712 C CA . SER A 1 92 ? -14.698 -9.587 9.501 1.00 83.50 92 SER A CA 1
ATOM 713 C C . SER A 1 92 ? -13.449 -10.329 9.997 1.00 83.50 92 SER A C 1
ATOM 715 O O . SER A 1 92 ? -13.553 -11.177 10.888 1.00 83.50 92 SER A O 1
ATOM 717 N N . LEU A 1 93 ? -12.277 -9.992 9.446 1.00 82.88 93 LEU A N 1
ATOM 718 C CA . LEU A 1 93 ? -10.979 -10.593 9.753 1.00 82.88 93 LEU A CA 1
ATOM 719 C C . LEU A 1 93 ? -10.251 -9.843 10.876 1.00 82.88 93 LEU A C 1
ATOM 721 O O . LEU A 1 93 ? -9.460 -10.448 11.603 1.00 82.88 93 LEU A O 1
ATOM 725 N N . LEU A 1 94 ? -10.520 -8.545 11.024 1.00 84.56 94 LEU A N 1
ATOM 726 C CA . LEU A 1 94 ? -9.856 -7.647 11.968 1.00 84.56 94 LEU A CA 1
ATOM 727 C C . LEU A 1 94 ? -10.607 -7.564 13.298 1.00 84.56 94 LEU A C 1
ATOM 729 O O . LEU A 1 94 ? -11.832 -7.643 13.358 1.00 84.56 94 LEU A O 1
ATOM 733 N N . ARG A 1 95 ? -9.866 -7.441 14.400 1.00 88.06 95 ARG A N 1
ATOM 734 C CA . ARG A 1 95 ? -10.441 -7.356 15.749 1.00 88.06 95 ARG A CA 1
ATOM 735 C C . ARG A 1 95 ? -11.040 -5.977 16.014 1.00 88.06 95 ARG A C 1
ATOM 737 O O . ARG A 1 95 ? -12.075 -5.884 16.672 1.00 88.06 95 ARG A O 1
ATOM 744 N N . GLU A 1 96 ? -10.355 -4.941 15.563 1.00 89.75 96 GLU A N 1
ATOM 745 C CA . GLU A 1 96 ? -10.715 -3.537 15.691 1.00 89.75 96 GLU A CA 1
ATOM 746 C C . GLU A 1 96 ? -11.885 -3.181 14.756 1.00 89.75 96 GLU A C 1
ATOM 748 O O . GLU A 1 96 ? -12.046 -3.812 13.707 1.00 89.75 96 GLU A O 1
ATOM 753 N N . PRO A 1 97 ? -12.733 -2.203 15.126 1.00 90.38 97 PRO A N 1
ATOM 754 C CA . PRO A 1 97 ? -13.796 -1.734 14.244 1.00 90.38 97 PRO A CA 1
ATOM 755 C C . PRO A 1 97 ? -13.219 -1.069 12.986 1.00 90.38 97 PRO A C 1
ATOM 757 O O . PRO A 1 97 ? -12.186 -0.408 13.031 1.00 90.38 97 PRO A O 1
ATOM 760 N N . ALA A 1 98 ? -13.912 -1.213 11.858 1.00 91.88 98 ALA A N 1
ATOM 761 C CA . ALA A 1 98 ? -13.582 -0.502 10.626 1.00 91.88 98 ALA A CA 1
ATOM 762 C C . ALA A 1 98 ? -14.171 0.917 10.656 1.00 91.88 98 ALA A C 1
ATOM 764 O O . ALA A 1 98 ? -15.162 1.206 9.989 1.00 91.88 98 ALA A O 1
ATOM 765 N N . ASP A 1 99 ? -13.592 1.781 11.487 1.00 92.81 99 ASP A N 1
ATOM 766 C CA . ASP A 1 99 ? -13.995 3.178 11.647 1.00 92.81 99 ASP A CA 1
ATOM 767 C C . ASP A 1 99 ? -12.822 4.151 11.454 1.00 92.81 99 ASP A C 1
ATOM 769 O O . ASP A 1 99 ? -11.657 3.760 11.341 1.00 92.81 99 ASP A O 1
ATOM 773 N N . GLU A 1 100 ? -13.143 5.444 11.402 1.00 94.44 100 GLU A N 1
ATOM 774 C CA . GLU A 1 100 ? -12.160 6.506 11.176 1.00 94.44 100 GLU A CA 1
ATOM 775 C C . GLU A 1 100 ? -11.121 6.607 12.293 1.00 94.44 100 GLU A C 1
ATOM 777 O O . GLU A 1 100 ? -9.940 6.824 12.025 1.00 94.44 100 GLU A O 1
ATOM 782 N N . ALA A 1 101 ? -11.522 6.380 13.545 1.00 93.56 101 ALA A N 1
ATOM 783 C CA . ALA A 1 101 ? -10.598 6.394 14.674 1.00 93.56 101 ALA A CA 1
ATOM 784 C C . ALA A 1 101 ? -9.542 5.283 14.551 1.00 93.56 101 ALA A C 1
ATOM 786 O O . ALA A 1 101 ? -8.354 5.506 14.809 1.00 93.56 101 ALA A O 1
ATOM 787 N N . THR A 1 102 ? -9.958 4.091 14.122 1.00 93.75 102 THR A N 1
ATOM 788 C CA . THR A 1 102 ? -9.052 2.971 13.864 1.00 93.75 102 THR A CA 1
ATOM 789 C C . THR A 1 102 ? -8.169 3.256 12.655 1.00 93.75 102 THR A C 1
ATOM 791 O O . THR A 1 102 ? -6.953 3.083 12.748 1.00 93.75 102 THR A O 1
ATOM 794 N N . ALA A 1 103 ? -8.735 3.761 11.554 1.00 95.25 103 ALA A N 1
ATOM 795 C CA . ALA A 1 103 ? -7.978 4.136 10.359 1.00 95.25 103 ALA A CA 1
ATOM 796 C C . ALA A 1 103 ? -6.900 5.187 10.662 1.00 95.25 103 ALA A C 1
ATOM 798 O O . ALA A 1 103 ? -5.747 5.020 10.260 1.00 95.25 103 ALA A O 1
ATOM 799 N N . GLN A 1 104 ? -7.232 6.214 11.448 1.00 95.94 104 GLN A N 1
ATOM 800 C CA . GLN A 1 104 ? -6.295 7.245 11.892 1.00 95.94 104 GLN A CA 1
ATOM 801 C C . GLN A 1 104 ? -5.126 6.657 12.680 1.00 95.94 104 GLN A C 1
ATOM 803 O O . GLN A 1 104 ? -3.965 6.965 12.402 1.00 95.94 104 GLN A O 1
ATOM 808 N N . ARG A 1 105 ? -5.414 5.758 13.620 1.00 93.44 105 ARG A N 1
ATOM 809 C CA . ARG A 1 105 ? -4.382 5.126 14.446 1.00 93.44 105 ARG A CA 1
ATOM 810 C C . ARG A 1 105 ? -3.476 4.204 13.638 1.00 93.44 105 ARG A C 1
ATOM 812 O O . ARG A 1 105 ? -2.267 4.167 13.847 1.00 93.44 105 ARG A O 1
ATOM 819 N N . VAL A 1 106 ? -4.044 3.475 12.685 1.00 94.00 106 VAL A N 1
ATOM 820 C CA . VAL A 1 106 ? -3.277 2.636 11.758 1.00 94.00 106 VAL A CA 1
ATOM 821 C C . VAL A 1 106 ? -2.387 3.505 10.879 1.00 94.00 106 VAL A C 1
ATOM 823 O O . VAL A 1 106 ? -1.197 3.222 10.759 1.00 94.00 106 VAL A O 1
ATOM 826 N N . ALA A 1 107 ? -2.926 4.590 10.324 1.00 95.00 107 ALA A N 1
ATOM 827 C CA . ALA A 1 107 ? -2.173 5.535 9.514 1.00 95.00 107 ALA A CA 1
ATOM 828 C C . ALA A 1 107 ? -1.005 6.158 10.291 1.00 95.00 107 ALA A C 1
ATOM 830 O O . ALA A 1 107 ? 0.100 6.249 9.760 1.00 95.00 107 ALA A O 1
ATOM 831 N N . GLU A 1 108 ? -1.208 6.528 11.556 1.00 94.56 108 GLU A N 1
ATOM 832 C CA . GLU A 1 108 ? -0.138 7.007 12.440 1.00 94.56 108 GLU A CA 1
ATOM 833 C C . GLU A 1 108 ? 0.999 5.995 12.579 1.00 94.56 108 GLU A C 1
ATOM 835 O O . GLU A 1 108 ? 2.163 6.373 12.465 1.00 94.56 108 GLU A O 1
ATOM 840 N N . LEU A 1 109 ? 0.676 4.711 12.739 1.00 92.75 109 LEU A N 1
ATOM 841 C CA . LEU A 1 109 ? 1.676 3.645 12.811 1.00 92.75 109 LEU A CA 1
ATOM 842 C C . LEU A 1 109 ? 2.322 3.321 11.451 1.00 92.75 109 LEU A C 1
ATOM 844 O O . LEU A 1 109 ? 3.421 2.763 11.407 1.00 92.75 109 LEU A O 1
ATOM 848 N N . MET A 1 110 ? 1.659 3.643 10.336 1.00 94.19 110 MET A N 1
ATOM 849 C CA . MET A 1 110 ? 2.213 3.474 8.989 1.00 94.19 110 MET A CA 1
ATOM 850 C C . MET A 1 110 ? 3.197 4.587 8.613 1.00 94.19 110 MET A C 1
ATOM 852 O O . MET A 1 110 ? 4.159 4.326 7.885 1.00 94.19 110 MET A O 1
ATOM 856 N N . ARG A 1 111 ? 2.980 5.819 9.090 1.00 93.06 111 ARG A N 1
ATOM 857 C CA . ARG A 1 111 ? 3.834 6.973 8.767 1.00 93.06 111 ARG A CA 1
ATOM 858 C C . ARG A 1 111 ? 5.283 6.705 9.178 1.00 93.06 111 ARG A C 1
ATOM 860 O O . ARG A 1 111 ? 5.577 6.380 10.322 1.00 93.06 111 ARG A O 1
ATOM 867 N N . GLY A 1 112 ? 6.198 6.833 8.217 1.00 87.19 112 GLY A N 1
ATOM 868 C CA . GLY A 1 112 ? 7.628 6.587 8.428 1.00 87.19 112 GLY A CA 1
ATOM 869 C C . GLY A 1 112 ? 8.015 5.115 8.628 1.00 87.19 112 GLY A C 1
ATOM 870 O O . GLY A 1 112 ? 9.185 4.830 8.871 1.00 87.19 112 GLY A O 1
ATOM 871 N N . SER A 1 113 ? 7.080 4.165 8.509 1.00 90.31 113 SER A N 1
ATOM 872 C CA . SER A 1 113 ? 7.371 2.744 8.709 1.00 90.31 113 SER A CA 1
ATOM 873 C C . SER A 1 113 ? 8.140 2.141 7.529 1.00 90.31 113 SER A C 1
ATOM 875 O O . SER A 1 113 ? 7.622 1.988 6.419 1.00 90.31 113 SER A O 1
ATOM 877 N N . ASP A 1 114 ? 9.369 1.694 7.793 1.00 90.56 114 ASP A N 1
ATOM 878 C CA . ASP A 1 114 ? 10.197 0.953 6.832 1.00 90.56 114 ASP A CA 1
ATOM 879 C C . ASP A 1 114 ? 9.539 -0.351 6.359 1.00 90.56 114 ASP A C 1
ATOM 881 O O . ASP A 1 114 ? 9.779 -0.810 5.240 1.00 90.56 114 ASP A O 1
ATOM 885 N N . SER A 1 115 ? 8.719 -0.975 7.208 1.00 88.94 115 SER A N 1
ATOM 886 C CA . SER A 1 115 ? 7.996 -2.202 6.863 1.00 88.94 115 SER A CA 1
ATOM 887 C C . SER A 1 115 ? 6.912 -1.928 5.818 1.00 88.94 115 SER A C 1
ATOM 889 O O . SER A 1 115 ? 6.843 -2.610 4.795 1.00 88.94 115 SER A O 1
ATOM 891 N N . VAL A 1 116 ? 6.135 -0.859 6.020 1.00 91.19 116 VAL A N 1
ATOM 892 C CA . VAL A 1 116 ? 5.106 -0.395 5.075 1.00 91.19 116 VAL A CA 1
ATOM 893 C C . VAL A 1 116 ? 5.738 0.013 3.748 1.00 91.19 116 VAL A C 1
ATOM 895 O O . VAL A 1 116 ? 5.302 -0.458 2.700 1.00 91.19 116 VAL A O 1
ATOM 898 N N . ARG A 1 117 ? 6.825 0.800 3.777 1.00 93.94 117 ARG A N 1
ATOM 899 C CA . ARG A 1 117 ? 7.552 1.190 2.557 1.00 93.94 117 ARG A CA 1
ATOM 900 C C . ARG A 1 117 ? 8.028 -0.030 1.763 1.00 93.94 117 ARG A C 1
ATOM 902 O O . ARG A 1 117 ? 7.839 -0.084 0.550 1.00 93.94 117 ARG A O 1
ATOM 909 N N . ARG A 1 118 ? 8.627 -1.028 2.427 1.00 92.69 118 ARG A N 1
ATOM 910 C CA . ARG A 1 118 ? 9.102 -2.256 1.762 1.00 92.69 118 ARG A CA 1
ATOM 911 C C . ARG A 1 118 ? 7.963 -3.058 1.134 1.00 92.69 118 ARG A C 1
ATOM 913 O O . ARG A 1 118 ? 8.121 -3.514 0.004 1.00 92.69 118 ARG A O 1
ATOM 920 N N . ARG A 1 119 ? 6.834 -3.204 1.833 1.00 92.00 119 ARG A N 1
ATOM 921 C CA . ARG A 1 119 ? 5.639 -3.891 1.314 1.00 92.00 119 ARG A CA 1
ATOM 922 C C . ARG A 1 119 ? 5.038 -3.170 0.115 1.00 92.00 119 ARG A C 1
ATOM 924 O O . ARG A 1 119 ? 4.763 -3.811 -0.891 1.00 92.00 119 ARG A O 1
ATOM 931 N N . LEU A 1 120 ? 4.927 -1.844 0.175 1.00 93.50 120 LEU A N 1
ATOM 932 C CA . LEU A 1 120 ? 4.431 -1.041 -0.942 1.00 93.50 120 LEU A CA 1
ATOM 933 C C . LEU A 1 120 ? 5.322 -1.187 -2.184 1.00 93.50 120 LEU A C 1
ATOM 935 O O . LEU A 1 120 ? 4.819 -1.415 -3.280 1.00 93.50 120 LEU A O 1
ATOM 939 N N . ILE A 1 121 ? 6.649 -1.154 -2.010 1.00 94.88 121 ILE A N 1
ATOM 940 C CA . ILE A 1 121 ? 7.600 -1.418 -3.101 1.00 94.88 121 ILE A CA 1
ATOM 941 C C . ILE A 1 121 ? 7.425 -2.837 -3.653 1.00 94.88 121 ILE A C 1
ATOM 943 O O . ILE A 1 121 ? 7.473 -3.026 -4.866 1.00 94.88 121 ILE A O 1
ATOM 947 N N . ALA A 1 122 ? 7.255 -3.842 -2.790 1.00 93.62 122 ALA A N 1
ATOM 948 C CA . ALA A 1 122 ? 7.053 -5.222 -3.224 1.00 93.62 122 ALA A CA 1
ATOM 949 C C . ALA A 1 122 ? 5.763 -5.377 -4.044 1.00 93.62 122 ALA A C 1
ATOM 951 O O . ALA A 1 122 ? 5.792 -6.025 -5.088 1.00 93.62 122 ALA A O 1
ATOM 952 N N . LEU A 1 123 ? 4.681 -4.724 -3.613 1.00 93.31 123 LEU A N 1
ATOM 953 C CA . LEU A 1 123 ? 3.385 -4.734 -4.286 1.00 93.31 123 LEU A CA 1
ATOM 954 C C . LEU A 1 123 ? 3.424 -4.001 -5.638 1.00 93.31 123 LEU A C 1
ATOM 956 O O . LEU A 1 123 ? 2.893 -4.498 -6.627 1.00 93.31 123 LEU A O 1
ATOM 960 N N . ALA A 1 124 ? 4.082 -2.841 -5.707 1.00 94.31 124 ALA A N 1
ATOM 961 C CA . ALA A 1 124 ? 4.158 -2.034 -6.926 1.00 94.31 124 ALA A CA 1
ATOM 962 C C . ALA A 1 124 ? 5.125 -2.606 -7.977 1.00 94.31 124 ALA A C 1
ATOM 964 O O . ALA A 1 124 ? 4.949 -2.391 -9.176 1.00 94.31 124 ALA A O 1
ATOM 965 N N . ARG A 1 125 ? 6.157 -3.340 -7.548 1.00 95.25 125 ARG A N 1
ATOM 966 C CA . ARG A 1 125 ? 7.269 -3.781 -8.404 1.00 95.25 125 ARG A CA 1
ATOM 967 C C . ARG A 1 125 ? 6.859 -4.562 -9.661 1.00 95.25 125 ARG A C 1
ATOM 969 O O . ARG A 1 125 ? 7.432 -4.247 -10.701 1.00 95.25 125 ARG A O 1
ATOM 976 N N . PRO A 1 126 ? 5.944 -5.551 -9.628 1.00 93.75 126 PRO A N 1
ATOM 977 C CA . PRO A 1 126 ? 5.541 -6.275 -10.837 1.00 93.75 126 PRO A CA 1
ATOM 978 C C . PRO A 1 126 ? 4.902 -5.348 -11.875 1.00 93.75 126 PRO A C 1
ATOM 980 O O . PRO A 1 126 ? 5.329 -5.328 -13.024 1.00 93.75 126 PRO A O 1
ATOM 983 N N . LYS A 1 127 ? 3.969 -4.495 -11.442 1.00 92.12 127 LYS A N 1
ATOM 984 C CA . LYS A 1 127 ? 3.290 -3.538 -12.321 1.00 92.12 127 LYS A CA 1
ATOM 985 C C . LYS A 1 127 ? 4.238 -2.453 -12.850 1.00 92.12 127 LYS A C 1
ATOM 987 O O . LYS A 1 127 ? 4.151 -2.080 -14.011 1.00 92.12 127 LYS A O 1
ATOM 992 N N . LEU A 1 128 ? 5.183 -1.971 -12.037 1.00 91.94 128 LEU A N 1
ATOM 993 C CA . LEU A 1 128 ? 6.228 -1.042 -12.495 1.00 91.94 128 LEU A CA 1
ATOM 994 C C . LEU A 1 128 ? 7.167 -1.695 -13.522 1.00 91.94 128 LEU A C 1
ATOM 996 O O . LEU A 1 128 ? 7.594 -1.049 -14.472 1.00 91.94 128 LEU A O 1
ATOM 1000 N N . ALA A 1 129 ? 7.485 -2.978 -13.354 1.00 91.06 129 ALA A N 1
ATOM 1001 C CA . ALA A 1 129 ? 8.267 -3.741 -14.324 1.00 91.06 129 ALA A CA 1
ATOM 1002 C C . ALA A 1 129 ? 7.552 -3.878 -15.670 1.00 91.06 129 ALA A C 1
ATOM 1004 O O . ALA A 1 129 ? 8.175 -3.660 -16.706 1.00 91.06 129 ALA A O 1
ATOM 1005 N N . GLU A 1 130 ? 6.250 -4.155 -15.655 1.00 89.75 130 GLU A N 1
ATOM 1006 C CA . GLU A 1 130 ? 5.414 -4.138 -16.860 1.00 89.75 130 GLU A CA 1
ATOM 1007 C C . GLU A 1 130 ? 5.371 -2.740 -17.492 1.00 89.75 130 GLU A C 1
ATOM 1009 O O . GLU A 1 130 ? 5.583 -2.586 -18.696 1.00 89.75 130 GLU A O 1
ATOM 1014 N N . LEU A 1 131 ? 5.162 -1.703 -16.673 1.00 87.88 131 LEU A N 1
ATOM 1015 C CA . LEU A 1 131 ? 5.078 -0.320 -17.132 1.00 87.88 131 LEU A CA 1
ATOM 1016 C C . LEU A 1 131 ? 6.358 0.144 -17.833 1.00 87.88 131 LEU A C 1
ATOM 1018 O O . LEU A 1 131 ? 6.264 0.912 -18.790 1.00 87.88 131 LEU A O 1
ATOM 1022 N N . PHE A 1 132 ? 7.524 -0.336 -17.400 1.00 84.88 132 PHE A N 1
ATOM 1023 C CA . PHE A 1 132 ? 8.831 0.068 -17.925 1.00 84.88 132 PHE A CA 1
ATOM 1024 C C . PHE A 1 132 ? 9.526 -0.981 -18.815 1.00 84.88 132 PHE A C 1
ATOM 1026 O O . PHE A 1 132 ? 10.697 -0.793 -19.142 1.00 84.88 132 PHE A O 1
ATOM 1033 N N . ASP A 1 133 ? 8.833 -2.051 -19.231 1.00 86.06 133 ASP A N 1
ATOM 1034 C CA . ASP A 1 133 ? 9.389 -3.152 -20.052 1.00 86.06 133 ASP A CA 1
ATOM 1035 C C . ASP A 1 133 ? 10.707 -3.717 -19.480 1.00 86.06 133 ASP A C 1
ATOM 1037 O O . ASP A 1 133 ? 11.723 -3.836 -20.165 1.00 86.06 133 ASP A O 1
ATOM 1041 N N . ALA A 1 134 ? 10.718 -4.021 -18.178 1.00 86.62 134 ALA A N 1
ATOM 1042 C CA . ALA A 1 134 ? 11.906 -4.476 -17.459 1.00 86.62 134 ALA A CA 1
ATOM 1043 C C . ALA A 1 134 ? 11.612 -5.689 -16.568 1.00 86.62 134 ALA A C 1
ATOM 1045 O O . ALA A 1 134 ? 10.482 -5.951 -16.170 1.00 86.62 134 ALA A O 1
ATOM 1046 N N . ALA A 1 135 ? 12.648 -6.443 -16.194 1.00 88.62 135 ALA A N 1
ATOM 1047 C CA . ALA A 1 135 ? 12.481 -7.547 -15.255 1.00 88.62 135 ALA A CA 1
ATOM 1048 C C . ALA A 1 135 ? 12.221 -7.020 -13.823 1.00 88.62 135 ALA A C 1
ATOM 1050 O O . ALA A 1 135 ? 12.980 -6.184 -13.334 1.00 88.62 135 ALA A O 1
ATOM 1051 N N . PRO A 1 136 ? 11.270 -7.572 -13.046 1.00 91.62 136 PRO A N 1
ATOM 1052 C CA . PRO A 1 136 ? 11.003 -7.116 -11.673 1.00 91.62 136 PRO A CA 1
ATOM 1053 C C . PRO A 1 136 ? 12.242 -7.056 -10.770 1.00 91.62 136 PRO A C 1
ATOM 1055 O O . PRO A 1 136 ? 12.378 -6.162 -9.935 1.00 91.62 136 PRO A O 1
ATOM 1058 N N . ARG A 1 137 ? 13.177 -7.999 -10.942 1.00 90.94 137 ARG A N 1
ATOM 1059 C CA . ARG A 1 137 ? 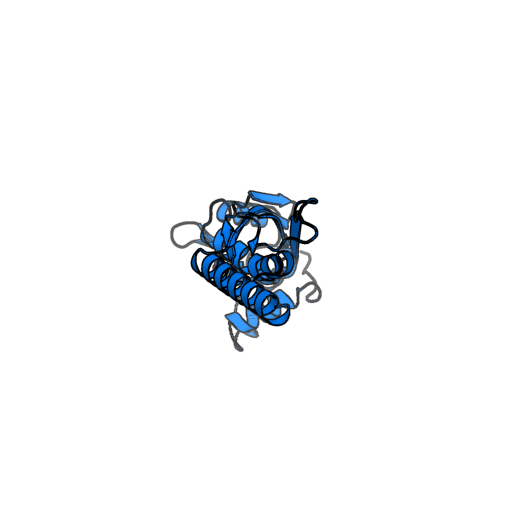14.426 -8.074 -10.167 1.00 90.94 137 ARG A CA 1
ATOM 1060 C C . ARG A 1 137 ? 15.496 -7.082 -10.622 1.00 90.94 137 ARG A C 1
ATOM 1062 O O . ARG A 1 137 ? 16.425 -6.837 -9.858 1.00 90.94 137 ARG A O 1
ATOM 1069 N N . SER A 1 138 ? 15.402 -6.534 -11.835 1.00 88.62 138 SER A N 1
ATOM 1070 C CA . SER A 1 138 ? 16.362 -5.538 -12.312 1.00 88.62 138 SER A CA 1
ATOM 1071 C C . SER A 1 138 ? 16.072 -4.142 -11.776 1.00 88.62 138 SER A C 1
ATOM 1073 O O . SER A 1 138 ? 16.988 -3.327 -11.785 1.00 88.62 138 SER A O 1
ATOM 1075 N N . LEU A 1 139 ? 14.861 -3.873 -11.279 1.00 90.62 139 LEU A N 1
ATOM 1076 C CA . LEU A 1 139 ? 14.460 -2.550 -10.808 1.00 90.62 139 LEU A CA 1
ATOM 1077 C C . LEU A 1 139 ? 15.039 -2.204 -9.430 1.00 90.62 139 LEU A C 1
ATOM 1079 O O . LEU A 1 139 ? 14.908 -2.955 -8.459 1.00 90.62 139 LEU A O 1
ATOM 1083 N N . ARG A 1 140 ? 15.586 -1.002 -9.303 1.00 92.44 140 ARG A N 1
ATOM 1084 C CA . ARG A 1 140 ? 15.762 -0.288 -8.041 1.00 92.44 140 ARG A CA 1
ATOM 1085 C C . ARG A 1 140 ? 14.643 0.745 -7.951 1.00 92.44 140 ARG A C 1
ATOM 1087 O O . ARG A 1 140 ? 14.456 1.516 -8.883 1.00 92.44 140 ARG A O 1
ATOM 1094 N N . ILE A 1 141 ? 13.898 0.715 -6.850 1.00 93.81 141 ILE A N 1
ATOM 1095 C CA . ILE A 1 141 ? 12.724 1.564 -6.625 1.00 93.81 141 ILE A CA 1
ATOM 1096 C C . ILE A 1 141 ? 12.974 2.343 -5.341 1.00 93.81 141 ILE A C 1
ATOM 1098 O O . ILE A 1 141 ? 13.181 1.740 -4.286 1.00 93.81 141 ILE A O 1
ATOM 1102 N N . GLU A 1 142 ? 12.970 3.663 -5.447 1.00 94.19 142 GLU A N 1
ATOM 1103 C CA . GLU A 1 142 ? 13.001 4.587 -4.318 1.00 94.19 142 GLU A CA 1
ATOM 1104 C C . GLU A 1 142 ? 11.618 5.224 -4.209 1.00 94.19 142 GLU A C 1
ATOM 1106 O O . GLU A 1 142 ? 11.120 5.753 -5.192 1.00 94.19 142 GLU A O 1
ATOM 1111 N N . LEU A 1 143 ? 10.977 5.110 -3.044 1.00 93.06 143 LEU A N 1
ATOM 1112 C CA . LEU A 1 143 ? 9.596 5.542 -2.821 1.00 93.06 143 LEU A CA 1
ATOM 1113 C C . LEU A 1 143 ? 9.462 6.102 -1.407 1.00 93.06 143 LEU A C 1
ATOM 1115 O O . LEU A 1 143 ? 9.845 5.435 -0.443 1.00 93.06 143 LEU A O 1
ATOM 1119 N N . LEU A 1 144 ? 8.893 7.298 -1.283 1.00 91.88 144 LEU A N 1
ATOM 1120 C CA . LEU A 1 144 ? 8.588 7.933 -0.001 1.00 91.88 144 LEU A CA 1
ATOM 1121 C C . LEU A 1 144 ? 7.067 8.099 0.128 1.00 91.88 144 LEU A C 1
ATOM 1123 O O . LEU A 1 144 ? 6.518 9.039 -0.438 1.00 91.88 144 LEU A O 1
ATOM 1127 N N . PRO A 1 145 ? 6.377 7.184 0.834 1.00 93.56 145 PRO A N 1
ATOM 1128 C CA . PRO A 1 145 ? 4.925 7.221 0.927 1.00 93.56 145 PRO A CA 1
ATOM 1129 C C . PRO A 1 145 ? 4.433 8.287 1.912 1.00 93.56 145 PRO A C 1
ATOM 1131 O O . PRO A 1 145 ? 4.922 8.399 3.039 1.00 93.56 145 PRO A O 1
ATOM 1134 N N . VAL A 1 146 ? 3.398 9.003 1.499 1.00 95.62 146 VAL A N 1
ATOM 1135 C CA . VAL A 1 146 ? 2.538 9.861 2.308 1.00 95.62 146 VAL A CA 1
ATOM 1136 C C . VAL A 1 146 ? 1.294 9.060 2.683 1.00 95.62 146 VAL A C 1
ATOM 1138 O O . VAL A 1 146 ? 0.765 8.311 1.871 1.00 95.62 146 VAL A O 1
ATOM 1141 N N . VAL A 1 147 ? 0.839 9.183 3.933 1.00 96.69 147 VAL A N 1
ATOM 1142 C CA . VAL A 1 147 ? -0.320 8.436 4.448 1.00 96.69 147 VAL A CA 1
ATOM 1143 C C . VAL A 1 147 ? -1.392 9.406 4.937 1.00 96.69 147 VAL A C 1
ATOM 1145 O O . VAL A 1 147 ? -1.155 10.190 5.866 1.00 96.69 147 VAL A O 1
ATOM 1148 N N . ARG A 1 148 ? -2.580 9.315 4.337 1.00 96.94 148 ARG A N 1
ATOM 1149 C CA . ARG A 1 148 ? -3.780 10.108 4.635 1.00 96.94 148 ARG A CA 1
ATOM 1150 C C . ARG A 1 148 ? -4.943 9.197 5.035 1.00 96.94 148 ARG A C 1
ATOM 1152 O O . ARG A 1 148 ? -4.920 8.000 4.765 1.00 96.94 148 ARG A O 1
ATOM 1159 N N . VAL A 1 149 ? -5.953 9.769 5.683 1.00 97.00 149 VAL A N 1
ATOM 1160 C CA . VAL A 1 149 ? -7.162 9.055 6.123 1.00 97.00 149 VAL A CA 1
ATOM 1161 C C . VAL A 1 149 ? -8.398 9.802 5.650 1.00 97.00 149 VAL A C 1
ATOM 1163 O O . VAL A 1 149 ? -8.403 11.031 5.606 1.00 97.00 149 VAL A O 1
ATOM 1166 N N . SER A 1 150 ? -9.425 9.046 5.273 1.00 96.38 150 SER A N 1
ATOM 1167 C CA . SER A 1 150 ? -10.756 9.544 4.945 1.00 96.38 150 SER A CA 1
ATOM 1168 C C . SER A 1 150 ? -11.787 8.505 5.387 1.00 96.38 150 SER A C 1
ATO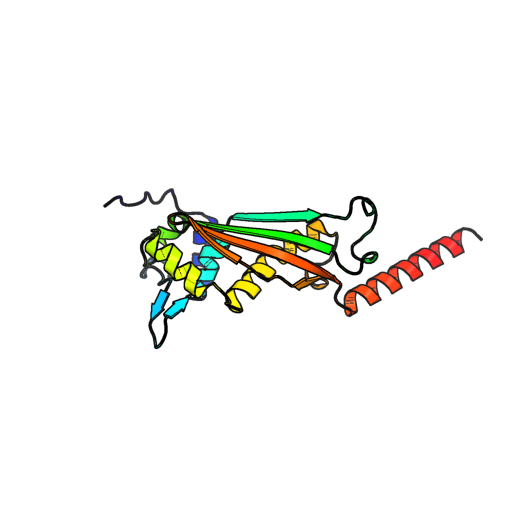M 1170 O O . SER A 1 150 ? -11.885 7.433 4.790 1.00 96.38 150 SER A O 1
ATOM 1172 N N . GLY A 1 151 ? -12.523 8.779 6.469 1.00 96.06 151 GLY A N 1
ATOM 1173 C CA . GLY A 1 151 ? -13.411 7.781 7.072 1.00 96.06 151 GLY A CA 1
ATOM 1174 C C . GLY A 1 151 ? -12.644 6.512 7.470 1.00 96.06 151 GLY A C 1
ATOM 1175 O O . GLY A 1 151 ? -11.543 6.594 8.006 1.00 96.06 151 GLY A O 1
ATOM 1176 N N . ALA A 1 152 ? -13.190 5.332 7.165 1.00 95.06 152 ALA A N 1
ATOM 1177 C CA . ALA A 1 152 ? -12.532 4.040 7.408 1.00 95.06 152 ALA A CA 1
ATOM 1178 C C . ALA A 1 152 ? -11.446 3.677 6.367 1.00 95.06 152 ALA A C 1
ATOM 1180 O O . ALA A 1 152 ? -10.921 2.561 6.386 1.00 95.06 152 ALA A O 1
ATOM 1181 N N . THR A 1 153 ? -11.106 4.605 5.468 1.00 96.31 153 THR A N 1
ATOM 1182 C CA . THR A 1 153 ? -10.164 4.390 4.369 1.00 96.31 153 THR A CA 1
ATOM 1183 C C . THR A 1 153 ? -8.830 5.071 4.649 1.00 96.31 153 THR A C 1
ATOM 1185 O O . THR A 1 153 ? -8.767 6.238 5.040 1.00 96.31 153 THR A O 1
ATOM 1188 N N . ILE A 1 154 ? -7.741 4.350 4.401 1.00 97.44 154 ILE A N 1
ATOM 1189 C CA . ILE A 1 154 ? -6.370 4.851 4.446 1.00 97.44 154 ILE A CA 1
ATOM 1190 C C . ILE A 1 154 ? -5.870 4.969 3.009 1.00 97.44 154 ILE A C 1
ATOM 1192 O O . ILE A 1 154 ? -5.904 4.009 2.241 1.00 97.44 154 ILE A O 1
ATOM 1196 N N . LEU A 1 155 ? -5.391 6.155 2.658 1.00 97.38 155 LEU A N 1
ATOM 1197 C CA . LEU A 1 155 ? -4.819 6.463 1.355 1.00 97.38 155 LEU A CA 1
ATOM 1198 C C . LEU A 1 155 ? -3.306 6.565 1.513 1.00 97.38 155 LEU A C 1
ATOM 1200 O O . LEU A 1 155 ? -2.821 7.315 2.363 1.00 97.38 155 LEU A O 1
ATOM 1204 N N . ILE A 1 156 ? -2.570 5.812 0.706 1.00 96.62 156 ILE A N 1
ATOM 1205 C CA . ILE A 1 156 ? -1.113 5.859 0.661 1.00 96.62 156 ILE A CA 1
ATOM 1206 C C . ILE A 1 156 ? -0.697 6.245 -0.748 1.00 96.62 156 ILE A C 1
ATOM 1208 O O . ILE A 1 156 ? -0.997 5.529 -1.695 1.00 96.62 156 ILE A O 1
ATOM 1212 N N . ASP A 1 157 ? 0.020 7.345 -0.893 1.00 94.56 157 ASP A N 1
ATOM 1213 C CA . ASP A 1 157 ? 0.510 7.823 -2.181 1.00 94.56 157 ASP A CA 1
ATOM 1214 C C . ASP A 1 157 ? 1.976 8.224 -2.100 1.00 94.56 157 ASP A C 1
ATOM 1216 O O . ASP A 1 157 ? 2.465 8.636 -1.051 1.00 94.56 157 ASP A O 1
ATOM 1220 N N . GLY A 1 158 ? 2.706 8.101 -3.199 1.00 92.19 158 GLY A N 1
ATOM 1221 C CA . GLY A 1 158 ? 4.059 8.626 -3.270 1.00 92.19 158 GLY A CA 1
ATOM 1222 C C . GLY A 1 158 ? 4.681 8.457 -4.640 1.00 92.19 158 GLY A C 1
ATOM 1223 O O . GLY A 1 158 ? 4.352 7.532 -5.385 1.00 92.19 158 GLY A O 1
ATOM 1224 N N . ASP A 1 159 ? 5.628 9.336 -4.938 1.00 92.31 159 ASP A N 1
ATOM 1225 C CA . ASP A 1 159 ? 6.399 9.260 -6.167 1.00 92.31 159 ASP A CA 1
ATOM 1226 C C . ASP A 1 159 ? 7.518 8.226 -6.023 1.00 92.31 159 ASP A C 1
ATOM 1228 O O . ASP A 1 159 ? 8.321 8.234 -5.082 1.00 92.31 159 ASP A O 1
ATOM 1232 N N . ALA A 1 160 ? 7.545 7.306 -6.974 1.00 93.00 160 ALA A N 1
ATOM 1233 C CA . ALA A 1 160 ? 8.570 6.312 -7.176 1.00 93.00 160 ALA A CA 1
ATOM 12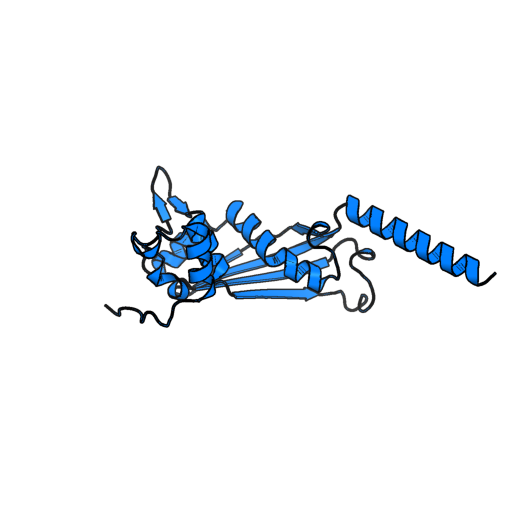34 C C . ALA A 1 160 ? 9.575 6.799 -8.221 1.00 93.00 160 ALA A C 1
ATOM 1236 O O . ALA A 1 160 ? 9.227 7.105 -9.362 1.00 93.00 160 ALA A O 1
ATOM 1237 N N . VAL A 1 161 ? 10.849 6.772 -7.844 1.00 92.06 161 VAL A N 1
ATOM 1238 C CA . VAL A 1 161 ? 11.969 6.863 -8.779 1.00 92.06 161 VAL A CA 1
ATOM 1239 C C . VAL A 1 161 ? 12.442 5.449 -9.077 1.00 92.06 161 VAL A C 1
ATOM 1241 O O . VAL A 1 161 ? 12.857 4.708 -8.179 1.00 92.06 161 VAL A O 1
ATOM 1244 N N . VAL A 1 162 ? 12.379 5.065 -10.347 1.00 91.44 162 VAL A N 1
ATOM 1245 C CA . VAL A 1 162 ? 12.722 3.727 -10.823 1.00 91.44 162 VAL A CA 1
ATOM 1246 C C . VAL A 1 162 ? 13.988 3.796 -11.662 1.00 91.44 162 VAL A C 1
ATOM 1248 O O . VAL A 1 162 ? 14.126 4.631 -12.544 1.00 91.44 162 VAL A O 1
ATOM 1251 N N . SER A 1 163 ? 14.940 2.915 -11.384 1.00 89.38 163 SER A N 1
ATOM 1252 C CA . SER A 1 163 ? 16.191 2.803 -12.139 1.00 89.38 163 SER A CA 1
ATOM 1253 C C . SER A 1 163 ? 16.585 1.342 -12.305 1.00 89.38 163 SER A C 1
ATOM 1255 O O . SER A 1 163 ? 16.118 0.468 -11.569 1.00 89.38 163 SER A O 1
ATOM 1257 N N . LEU A 1 164 ? 17.469 1.047 -13.254 1.00 85.69 164 LEU A N 1
ATOM 1258 C CA . LEU A 1 164 ? 18.046 -0.287 -13.377 1.00 85.69 164 LEU A CA 1
ATOM 1259 C C . LEU A 1 164 ? 19.166 -0.486 -12.355 1.00 85.69 164 LEU A C 1
ATOM 1261 O O . LEU A 1 164 ? 20.065 0.337 -12.186 1.00 85.69 164 LEU A O 1
ATOM 1265 N N . SER A 1 165 ? 19.158 -1.639 -11.696 1.00 76.19 165 SER A N 1
ATOM 1266 C CA . SER A 1 165 ? 20.293 -2.102 -10.906 1.00 76.19 165 SER A CA 1
ATOM 1267 C C . SER A 1 165 ? 21.550 -2.177 -11.783 1.00 76.19 165 SER A C 1
ATOM 1269 O O . SER A 1 165 ? 21.504 -2.596 -12.940 1.00 76.19 165 SER A O 1
ATOM 1271 N N . SER A 1 166 ? 22.706 -1.828 -11.217 1.00 64.19 166 SER A N 1
ATOM 1272 C CA . SER A 1 166 ? 23.995 -1.780 -11.930 1.00 64.19 166 SER A CA 1
ATOM 1273 C C . SER A 1 166 ? 24.423 -3.107 -12.579 1.00 64.19 166 SER A C 1
ATOM 1275 O O . SER A 1 166 ? 25.269 -3.118 -13.473 1.00 64.19 166 SER A O 1
ATOM 1277 N N . LYS A 1 167 ? 23.852 -4.239 -12.142 1.00 57.69 167 LYS A N 1
ATOM 1278 C CA . LYS A 1 167 ? 24.043 -5.555 -12.773 1.00 57.69 167 LYS A CA 1
ATOM 1279 C C . LYS A 1 167 ? 23.198 -5.716 -14.040 1.00 57.69 167 LYS A C 1
ATOM 1281 O O . LYS A 1 167 ? 23.682 -6.281 -15.015 1.00 57.69 167 LYS A O 1
ATOM 1286 N N . ALA A 1 168 ? 21.972 -5.201 -14.040 1.00 56.66 168 ALA A N 1
ATOM 1287 C CA . ALA A 1 168 ? 21.077 -5.260 -15.190 1.00 56.66 168 ALA A CA 1
ATOM 1288 C C . ALA A 1 168 ? 21.469 -4.258 -16.285 1.00 56.66 168 ALA A C 1
ATOM 1290 O O . ALA A 1 168 ? 21.476 -4.624 -17.456 1.00 56.66 168 ALA A O 1
ATOM 1291 N N . SER A 1 169 ? 21.902 -3.047 -15.914 1.00 55.88 169 SER A N 1
ATOM 1292 C CA . SER A 1 169 ? 22.351 -2.040 -16.889 1.00 55.88 169 SER A CA 1
ATOM 1293 C C . SER A 1 169 ? 23.598 -2.481 -17.669 1.00 55.88 169 SER A C 1
ATOM 1295 O O . SER A 1 169 ? 23.725 -2.194 -18.859 1.00 55.88 169 SER A O 1
ATOM 1297 N N . LYS A 1 170 ? 24.507 -3.243 -17.039 1.00 54.22 170 LYS A N 1
ATOM 1298 C CA . LYS A 1 170 ? 25.653 -3.868 -17.725 1.00 54.22 170 LYS A CA 1
ATOM 1299 C C . LYS A 1 170 ? 25.231 -5.014 -18.647 1.00 54.22 170 LYS A C 1
ATOM 1301 O O . LYS A 1 170 ? 25.753 -5.111 -19.753 1.00 54.22 170 LYS A O 1
ATOM 1306 N N . ALA A 1 171 ? 24.302 -5.867 -18.213 1.00 56.59 171 ALA A N 1
ATOM 1307 C CA . ALA A 1 171 ? 23.821 -6.993 -19.014 1.00 56.59 171 ALA A CA 1
ATOM 1308 C C . ALA A 1 171 ? 23.069 -6.531 -20.275 1.00 56.59 171 ALA A C 1
ATOM 1310 O O . ALA A 1 171 ? 23.322 -7.062 -21.357 1.00 56.59 171 ALA A O 1
ATOM 1311 N N . SER A 1 172 ? 22.221 -5.502 -20.156 1.00 56.28 172 SER A N 1
ATOM 1312 C CA . SER A 1 172 ? 21.520 -4.921 -21.306 1.00 56.28 172 SER A CA 1
ATOM 1313 C C . SER A 1 172 ? 22.501 -4.298 -22.310 1.00 56.28 172 SER A C 1
ATOM 1315 O O . SER A 1 172 ? 22.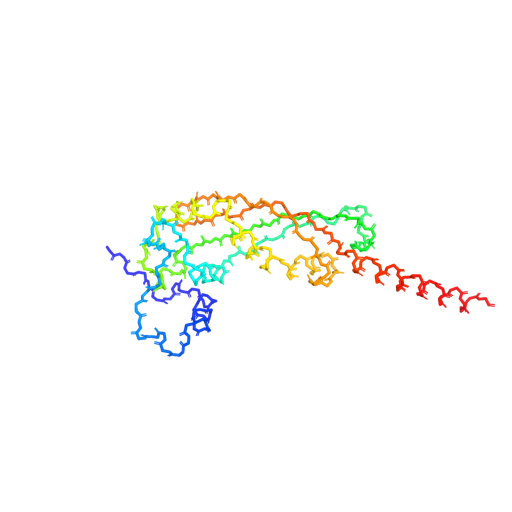507 -4.703 -23.474 1.00 56.28 172 SER A O 1
ATOM 1317 N N . LYS A 1 173 ? 23.438 -3.441 -21.863 1.00 58.12 173 LYS A N 1
ATOM 1318 C CA . LYS A 1 173 ? 24.444 -2.815 -22.749 1.00 58.12 173 LYS A CA 1
ATOM 1319 C C . LYS A 1 173 ? 25.283 -3.834 -23.529 1.00 58.12 173 LYS A C 1
ATOM 1321 O O . LYS A 1 173 ? 25.526 -3.639 -24.718 1.00 58.12 173 LYS A O 1
ATOM 1326 N N . VAL A 1 174 ? 25.693 -4.935 -22.894 1.00 60.09 174 VAL A N 1
ATOM 1327 C CA . VAL A 1 174 ? 26.448 -6.011 -23.564 1.00 60.09 174 VAL A CA 1
ATOM 1328 C C . VAL A 1 174 ? 25.593 -6.721 -24.620 1.00 60.09 174 VAL A C 1
ATOM 1330 O O . VAL A 1 174 ? 26.086 -7.003 -25.713 1.00 60.09 174 VAL A O 1
ATOM 1333 N N . SER A 1 175 ? 24.311 -6.971 -24.337 1.00 58.66 175 SER A N 1
ATOM 1334 C CA . SER A 1 175 ? 23.395 -7.615 -25.289 1.00 58.66 175 SER A CA 1
ATOM 1335 C C . SER A 1 175 ? 23.098 -6.737 -26.512 1.00 58.66 175 SER A C 1
ATOM 1337 O O . SER A 1 175 ? 23.129 -7.228 -27.642 1.00 58.66 175 SER A O 1
ATOM 1339 N N . THR A 1 176 ? 22.920 -5.427 -26.309 1.00 59.81 176 THR A N 1
ATOM 1340 C CA . THR A 1 176 ? 22.684 -4.455 -27.383 1.00 59.81 176 THR A CA 1
ATOM 1341 C C . THR A 1 176 ? 23.914 -4.316 -28.276 1.00 59.81 176 THR A C 1
ATOM 1343 O O . THR A 1 176 ? 23.788 -4.376 -29.498 1.00 59.81 176 THR A O 1
ATOM 1346 N N . MET A 1 177 ? 25.124 -4.232 -27.705 1.00 59.44 177 MET A N 1
ATOM 1347 C CA . MET A 1 177 ? 26.354 -4.202 -28.512 1.00 59.44 177 MET A CA 1
ATOM 1348 C C . MET A 1 177 ? 26.561 -5.497 -29.311 1.00 59.44 177 MET A C 1
ATOM 1350 O O . MET A 1 177 ? 26.970 -5.437 -30.471 1.00 59.44 177 MET A O 1
ATOM 1354 N N . ALA A 1 178 ? 26.235 -6.661 -28.738 1.00 56.34 178 ALA A N 1
ATOM 1355 C CA . ALA A 1 178 ? 26.314 -7.939 -29.445 1.00 56.34 178 ALA A CA 1
ATOM 1356 C C . ALA A 1 178 ? 25.309 -8.034 -30.610 1.00 56.34 178 ALA A C 1
ATOM 1358 O O . ALA A 1 178 ? 25.646 -8.562 -31.672 1.00 56.34 178 ALA A O 1
ATOM 1359 N N . ALA A 1 179 ? 24.096 -7.497 -30.444 1.00 56.47 179 ALA A N 1
ATOM 1360 C CA . ALA A 1 179 ? 23.085 -7.451 -31.499 1.00 56.47 179 ALA A CA 1
ATOM 1361 C C . ALA A 1 179 ? 23.493 -6.512 -32.648 1.00 56.47 179 ALA A C 1
ATOM 1363 O O . ALA A 1 179 ? 23.436 -6.912 -33.811 1.00 56.47 179 ALA A O 1
ATOM 1364 N N . VAL A 1 180 ? 23.987 -5.308 -32.336 1.00 60.38 180 VAL A N 1
ATOM 1365 C CA . VAL A 1 180 ? 24.469 -4.337 -33.338 1.00 60.38 180 VAL A CA 1
ATOM 1366 C C . VAL A 1 180 ? 25.662 -4.895 -34.123 1.00 60.38 180 VAL A C 1
ATOM 1368 O O . VAL A 1 180 ? 25.685 -4.817 -35.351 1.00 60.38 180 VAL A O 1
ATOM 1371 N N . ALA A 1 181 ? 26.615 -5.542 -33.444 1.00 58.81 181 ALA A N 1
ATOM 1372 C CA . ALA A 1 181 ? 27.763 -6.175 -34.096 1.00 58.81 181 ALA A CA 1
ATOM 1373 C C . ALA A 1 181 ? 27.360 -7.324 -35.037 1.00 58.81 181 ALA A C 1
ATOM 1375 O O . ALA A 1 181 ? 28.002 -7.544 -36.063 1.00 58.81 181 ALA A O 1
ATOM 1376 N N . LYS A 1 182 ? 26.285 -8.055 -34.716 1.00 59.50 182 LYS A N 1
ATOM 1377 C CA . LYS A 1 182 ? 25.774 -9.145 -35.556 1.00 59.50 182 LYS A CA 1
ATOM 1378 C C . LYS A 1 182 ? 25.063 -8.626 -36.809 1.00 59.50 182 LYS A C 1
ATOM 1380 O O . LYS A 1 182 ? 25.216 -9.232 -37.862 1.00 59.50 182 LYS A O 1
ATOM 1385 N N . VAL A 1 183 ? 24.347 -7.503 -36.718 1.00 61.34 183 VAL A N 1
ATOM 1386 C CA . VAL A 1 183 ? 23.698 -6.853 -37.874 1.00 61.34 183 VAL A CA 1
ATOM 1387 C C . VAL A 1 183 ? 24.736 -6.265 -38.834 1.00 61.34 183 VAL A C 1
ATOM 1389 O O . VAL A 1 183 ? 24.644 -6.488 -40.038 1.00 61.34 183 VAL A O 1
ATOM 1392 N N . ALA A 1 184 ? 25.779 -5.612 -38.310 1.00 60.25 184 ALA A N 1
ATOM 1393 C CA . ALA A 1 184 ? 26.858 -5.049 -39.126 1.00 60.25 184 ALA A CA 1
ATOM 1394 C C . ALA A 1 184 ? 27.637 -6.112 -39.928 1.00 60.25 184 ALA A C 1
ATOM 1396 O O . ALA A 1 184 ? 28.159 -5.822 -40.997 1.00 60.25 184 ALA A O 1
ATOM 1397 N N . LYS A 1 185 ? 27.691 -7.357 -39.437 1.00 58.25 185 LYS A N 1
ATOM 1398 C CA . LYS A 1 185 ? 28.408 -8.472 -40.078 1.00 58.25 185 LYS A CA 1
ATOM 1399 C C . LYS A 1 185 ? 27.592 -9.220 -41.143 1.00 58.25 185 LYS A C 1
ATOM 1401 O O . LYS A 1 185 ? 28.126 -10.106 -41.794 1.00 58.25 185 LYS A O 1
ATOM 1406 N N . VAL A 1 186 ? 26.299 -8.917 -41.276 1.00 61.06 186 VAL A N 1
ATOM 1407 C CA . VAL A 1 186 ? 25.396 -9.520 -42.278 1.00 61.06 186 VAL A CA 1
ATOM 1408 C C . VAL A 1 186 ? 25.243 -8.615 -43.511 1.00 61.06 186 VAL A C 1
ATOM 1410 O O . VAL A 1 186 ? 24.745 -9.061 -44.539 1.00 61.06 186 VAL A O 1
ATOM 1413 N N . GLN A 1 187 ? 25.685 -7.356 -43.427 1.00 50.06 187 GLN A N 1
ATOM 1414 C CA . GLN A 1 187 ? 25.555 -6.346 -44.487 1.00 50.06 187 GLN A CA 1
ATOM 1415 C C . GLN A 1 187 ? 26.881 -5.970 -45.179 1.00 50.06 187 GLN A C 1
ATOM 1417 O O . GLN A 1 187 ? 26.875 -5.071 -46.019 1.00 50.06 187 GLN A O 1
ATOM 1422 N N . GLY A 1 188 ? 27.995 -6.629 -44.845 1.00 44.41 188 GLY A N 1
ATOM 1423 C CA . GLY A 1 188 ? 29.302 -6.465 -45.497 1.00 44.41 188 GLY A CA 1
ATOM 1424 C C . GLY A 1 188 ? 29.840 -7.800 -45.975 1.00 44.41 188 GLY A C 1
ATOM 1425 O O . GLY A 1 188 ? 30.499 -7.804 -47.035 1.00 44.41 188 GLY A O 1
#

Foldseek 3Di:
DDPPDPVLADVQLVVLLCVVPHPCVVPDDADEQWDPPPDTAGDPSNLSSQQSSKDKDKAWDPDPVNPPPALLRPQKTKMKIKIKGQVSNCQVRYPDHLWQVVLVVSLVNLQPDPSNVVVSLVSCQVVVCVVRVHDSVQKDKDWHWDWDTDISMIMIMTMIIIGGDPVVSVVVVVVVVVVVVVVVVVVD

pLDDT: mean 79.06, std 16.72, range [35.75, 97.44]

Sequence (188 aa):
MTTSDPSDINPGATACARELLGPTWPRVRRIPLIRREIRESLSDNALEILFCSAELLLEGDRDLEARGRRLDDVDRAYATVMLTLDLSQSASLLREPADEATAQRVAELMRGSDSVRRRLIALARPKLAELFDAAPRSLRIELLPVVRVSGATILIDGDAVVSLSSKASKASKVSTMAAVAKVAKVQG

Organism: NCBI:txid215803

Radius of gyration: 21.24 Å; chains: 1; bounding box: 54×37×71 Å